Protein AF-0000000079467680 (afdb_homodimer)

Solvent-accessible surface area (backbone atoms only — not comparable to full-atom values): 13324 Å² total; per-residue (Å²): 125,76,70,73,66,87,74,35,68,49,35,36,74,90,25,41,67,60,38,50,66,55,46,49,18,54,59,61,59,68,56,50,66,39,75,76,43,52,44,79,28,25,17,33,34,28,42,58,72,48,76,47,45,17,25,62,82,50,28,50,35,64,47,57,51,52,31,50,43,50,49,26,31,52,51,6,37,33,22,32,91,54,76,63,89,62,77,52,59,50,78,45,73,54,87,68,86,53,62,84,60,65,40,66,37,35,13,36,53,40,72,54,77,98,46,75,74,44,61,54,62,93,124,76,72,73,68,85,75,35,69,48,36,36,74,89,25,40,67,62,39,49,66,54,48,50,17,56,58,61,59,68,58,50,70,41,76,76,43,53,45,78,30,26,17,31,34,28,43,58,73,49,76,45,45,16,26,63,83,51,28,48,35,64,46,55,51,51,30,50,41,50,49,26,30,52,50,4,37,33,22,30,91,57,75,63,90,62,76,54,58,51,78,46,73,53,88,65,87,52,63,84,60,65,40,67,37,35,13,36,53,40,71,56,77,99,47,74,73,43,61,55,62,93

pLDDT: mean 82.41, std 13.03, range [46.25, 96.44]

Structure (mmCIF, N/CA/C/O backbone):
data_AF-0000000079467680-model_v1
#
loop_
_entity.id
_entity.type
_entity.pdbx_description
1 polymer 'PaaI family thioesterase'
#
loop_
_atom_site.group_PDB
_atom_site.id
_atom_site.type_symbol
_atom_site.label_atom_id
_atom_site.label_alt_id
_atom_site.label_comp_id
_atom_site.label_asym_id
_atom_site.label_entity_id
_atom_site.label_seq_id
_atom_site.pdbx_PDB_ins_code
_atom_site.Cartn_x
_atom_site.Cartn_y
_atom_site.Cartn_z
_atom_site.occupancy
_atom_site.B_iso_or_equiv
_atom_site.auth_seq_id
_atom_site.auth_comp_id
_atom_site.auth_asym_id
_atom_site.auth_atom_id
_atom_site.pdbx_PDB_model_num
ATOM 1 N N . MET A 1 1 ? -17.734 -13.664 -11.898 1 46.91 1 MET A N 1
ATOM 2 C CA . MET A 1 1 ? -16.547 -14.328 -11.352 1 46.91 1 MET A CA 1
ATOM 3 C C . MET A 1 1 ? -15.617 -14.781 -12.469 1 46.91 1 MET A C 1
ATOM 5 O O . MET A 1 1 ? -15.969 -15.664 -13.258 1 46.91 1 MET A O 1
ATOM 9 N N . THR A 1 2 ? -14.891 -13.781 -13.016 1 60.78 2 THR A N 1
ATOM 10 C CA . THR A 1 2 ? -14.172 -14.148 -14.234 1 60.78 2 THR A CA 1
ATOM 11 C C . THR A 1 2 ? -13.227 -15.32 -13.977 1 60.78 2 THR A C 1
ATOM 13 O O . THR A 1 2 ? -12.523 -15.344 -12.961 1 60.78 2 THR A O 1
ATOM 16 N N . THR A 1 3 ? -13.609 -16.453 -14.383 1 71.19 3 THR A N 1
ATOM 17 C CA . THR A 1 3 ? -12.789 -17.656 -14.336 1 71.19 3 THR A CA 1
ATOM 18 C C . THR A 1 3 ? -11.383 -17.375 -14.875 1 71.19 3 THR A C 1
ATOM 20 O O . THR A 1 3 ? -11.234 -16.766 -15.938 1 71.19 3 THR A O 1
ATOM 23 N N . PRO A 1 4 ? -10.43 -17.703 -14.031 1 75.31 4 PRO A N 1
ATOM 24 C CA . PRO A 1 4 ? -9.07 -17.484 -14.539 1 75.31 4 PRO A CA 1
ATOM 25 C C . PRO A 1 4 ? -8.789 -18.266 -15.82 1 75.31 4 PRO A C 1
ATOM 27 O O . PRO A 1 4 ? -9.344 -19.359 -16.016 1 75.31 4 PRO A O 1
ATOM 30 N N . PRO A 1 5 ? -8.039 -17.688 -16.719 1 79.62 5 PRO A N 1
ATOM 31 C CA . PRO A 1 5 ? -7.59 -18.453 -17.875 1 79.62 5 PRO A CA 1
ATOM 32 C C . PRO A 1 5 ? -6.957 -19.797 -17.484 1 79.62 5 PRO A C 1
ATOM 34 O O . PRO A 1 5 ? -6.328 -19.891 -16.422 1 79.62 5 PRO A O 1
ATOM 37 N N . GLU A 1 6 ? -7.191 -20.797 -18.156 1 81.44 6 GLU A N 1
ATOM 38 C CA . GLU A 1 6 ? -6.684 -22.125 -17.859 1 81.44 6 GLU A CA 1
ATOM 39 C C . GLU A 1 6 ? -5.16 -22.125 -17.75 1 81.44 6 GLU A C 1
ATOM 41 O O . GLU A 1 6 ? -4.48 -21.5 -18.562 1 81.44 6 GLU A O 1
ATOM 46 N N . GLY A 1 7 ? -4.656 -22.766 -16.688 1 84.75 7 GLY A N 1
ATOM 47 C CA . GLY A 1 7 ? -3.229 -23.016 -16.562 1 84.75 7 GLY A CA 1
ATOM 48 C C . GLY A 1 7 ? -2.477 -21.906 -15.867 1 84.75 7 GLY A C 1
ATOM 49 O O . GLY A 1 7 ? -1.251 -21.953 -15.75 1 84.75 7 GLY A O 1
ATOM 50 N N . LEU A 1 8 ? -3.18 -20.953 -15.43 1 86.94 8 LEU A N 1
ATOM 51 C CA . LEU A 1 8 ? -2.492 -19.828 -14.82 1 86.94 8 LEU A CA 1
ATOM 52 C C . LEU A 1 8 ? -2.01 -20.172 -13.414 1 86.94 8 LEU A C 1
ATOM 54 O O . LEU A 1 8 ? -1.011 -19.625 -12.938 1 86.94 8 LEU A O 1
ATOM 58 N N . PHE A 1 9 ? -2.75 -21.281 -12.852 1 85.88 9 PHE A N 1
ATOM 59 C CA . PHE A 1 9 ? -2.426 -21.625 -11.469 1 85.88 9 PHE A CA 1
ATOM 60 C C . PHE A 1 9 ? -2.115 -23.109 -11.328 1 85.88 9 PHE A C 1
ATOM 62 O O . PHE A 1 9 ? -2.715 -23.938 -12.016 1 85.88 9 PHE A O 1
ATOM 69 N N . PRO A 1 10 ? -1.172 -23.484 -10.422 1 91 10 PRO A N 1
ATOM 70 C CA . PRO A 1 10 ? -0.335 -22.594 -9.625 1 91 10 PRO A CA 1
ATOM 71 C C . PRO A 1 10 ? 0.612 -21.75 -10.484 1 91 10 PRO A C 1
ATOM 73 O O . PRO A 1 10 ? 1.02 -22.188 -11.562 1 91 10 PRO A O 1
ATOM 76 N N . ILE A 1 11 ? 0.945 -20.594 -10.039 1 93.25 11 ILE A N 1
ATOM 77 C CA . ILE A 1 11 ? 1.806 -19.672 -10.781 1 93.25 11 ILE A CA 1
ATOM 78 C C . ILE A 1 11 ? 3.207 -20.266 -10.898 1 93.25 11 ILE A C 1
ATOM 80 O O . ILE A 1 11 ? 3.74 -20.812 -9.938 1 93.25 11 ILE A O 1
ATOM 84 N N . THR A 1 12 ? 3.707 -20.219 -12.07 1 93.88 12 THR A N 1
ATOM 85 C CA . THR A 1 12 ? 5.07 -20.656 -12.367 1 93.88 12 THR A CA 1
ATOM 86 C C . THR A 1 12 ? 5.852 -19.547 -13.055 1 93.88 12 THR A C 1
ATOM 88 O O . THR A 1 12 ? 5.305 -18.469 -13.328 1 93.88 12 THR A O 1
ATOM 91 N N . HIS A 1 13 ? 7.129 -19.875 -13.289 1 93.44 13 HIS A N 1
ATOM 92 C CA . HIS A 1 13 ? 7.965 -18.938 -14.008 1 93.44 13 HIS A CA 1
ATOM 93 C C . HIS A 1 13 ? 7.402 -18.656 -15.398 1 93.44 13 HIS A C 1
ATOM 95 O O . HIS A 1 13 ? 7.559 -17.547 -15.93 1 93.44 13 HIS A O 1
ATOM 101 N N . TYR A 1 14 ? 6.613 -19.578 -15.992 1 93.44 14 TYR A N 1
ATOM 102 C CA . TYR A 1 14 ? 6.094 -19.453 -17.344 1 93.44 14 TYR A CA 1
ATOM 103 C C . TYR A 1 14 ? 4.793 -18.656 -17.359 1 93.44 14 TYR A C 1
ATOM 105 O O . TYR A 1 14 ? 4.449 -18.031 -18.375 1 93.44 14 TYR A O 1
ATOM 113 N N . THR A 1 15 ? 4.121 -18.547 -16.172 1 94.94 15 THR A N 1
ATOM 114 C CA . THR A 1 15 ? 2.768 -18 -16.203 1 94.94 15 THR A CA 1
ATOM 115 C C . THR A 1 15 ? 2.672 -16.734 -15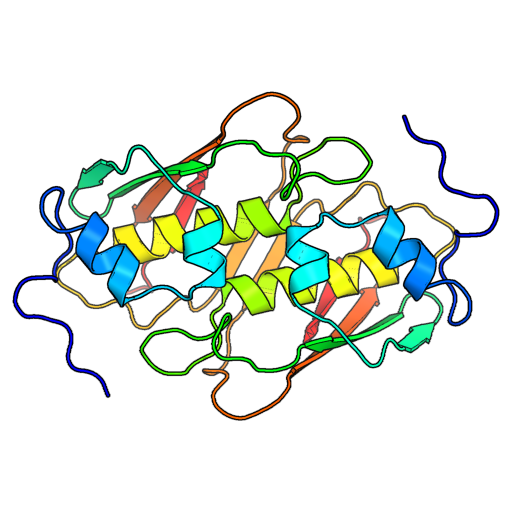.367 1 94.94 15 THR A C 1
ATOM 117 O O . THR A 1 15 ? 1.637 -16.062 -15.359 1 94.94 15 THR A O 1
ATOM 120 N N . VAL A 1 16 ? 3.748 -16.375 -14.688 1 95.75 16 VAL A N 1
ATOM 121 C CA . VAL A 1 16 ? 3.691 -15.32 -13.664 1 95.75 16 VAL A CA 1
ATOM 122 C C . VAL A 1 16 ? 3.254 -14.008 -14.305 1 95.75 16 VAL A C 1
ATOM 124 O O . VAL A 1 16 ? 2.443 -13.273 -13.734 1 95.75 16 VAL A O 1
ATOM 127 N N . HIS A 1 17 ? 3.656 -13.664 -15.492 1 95.25 17 HIS A N 1
ATOM 128 C CA . HIS A 1 17 ? 3.297 -12.391 -16.125 1 95.25 17 HIS A CA 1
ATOM 129 C C . HIS A 1 17 ? 1.817 -12.359 -16.484 1 95.25 17 HIS A C 1
ATOM 131 O O . HIS A 1 17 ? 1.135 -11.367 -16.234 1 95.25 17 HIS A O 1
ATOM 137 N N . ALA A 1 18 ? 1.356 -13.438 -17.062 1 94.12 18 ALA A N 1
ATOM 138 C CA . ALA A 1 18 ? -0.054 -13.523 -17.422 1 94.12 18 ALA A CA 1
ATOM 139 C C . ALA A 1 18 ? -0.945 -13.5 -16.188 1 94.12 18 ALA A C 1
ATOM 141 O O . ALA A 1 18 ? -1.995 -12.852 -16.188 1 94.12 18 ALA A O 1
ATOM 142 N N . ALA A 1 19 ? -0.502 -14.219 -15.172 1 92.88 19 ALA A N 1
ATOM 143 C CA . ALA A 1 19 ? -1.255 -14.242 -13.922 1 92.88 19 ALA A CA 1
ATOM 144 C C . ALA A 1 19 ? -1.301 -12.859 -13.273 1 92.88 19 ALA A C 1
ATOM 146 O O . ALA A 1 19 ? -2.357 -12.414 -12.82 1 92.88 19 ALA A O 1
ATOM 147 N N . PHE A 1 20 ? -0.123 -12.258 -13.234 1 94.19 20 PHE A N 1
ATOM 148 C CA . PHE A 1 20 ? -0.036 -10.906 -12.695 1 94.19 20 PHE A CA 1
ATOM 149 C C . PHE A 1 20 ? -0.988 -9.969 -13.43 1 94.19 20 PHE A C 1
ATOM 151 O O . PHE A 1 20 ? -1.734 -9.211 -12.797 1 94.19 20 PHE A O 1
ATOM 158 N N . ASP A 1 21 ? -1.05 -9.992 -14.734 1 92.44 21 ASP A N 1
ATOM 159 C CA . ASP A 1 21 ? -1.883 -9.125 -15.562 1 92.44 21 ASP A CA 1
ATOM 160 C C . ASP A 1 21 ? -3.365 -9.406 -15.328 1 92.44 21 ASP A C 1
ATOM 162 O O . ASP A 1 21 ? -4.191 -8.492 -15.398 1 92.44 21 ASP A O 1
ATOM 166 N N . TRP A 1 22 ? -3.633 -10.57 -15.047 1 90.38 22 TRP A N 1
ATOM 167 C CA . TRP A 1 22 ? -5.031 -10.961 -14.883 1 90.38 22 TRP A CA 1
ATOM 168 C C . TRP A 1 22 ? -5.523 -10.641 -13.477 1 90.38 22 TRP A C 1
ATOM 170 O O . TRP A 1 22 ? -6.637 -10.141 -13.297 1 90.38 22 TRP A O 1
ATOM 180 N N . VAL A 1 23 ? -4.766 -10.867 -12.469 1 88.56 23 VAL A N 1
ATOM 181 C CA . VAL A 1 23 ? -5.191 -10.875 -11.078 1 88.56 23 VAL A CA 1
ATOM 182 C C . VAL A 1 23 ? -5.207 -9.445 -10.531 1 88.56 23 VAL A C 1
ATOM 184 O O . VAL A 1 23 ? -6.156 -9.047 -9.859 1 88.56 23 VAL A O 1
ATOM 187 N N . PHE A 1 24 ? -4.211 -8.688 -10.805 1 92.5 24 PHE A N 1
ATOM 188 C CA . PHE A 1 24 ? -3.971 -7.477 -10.031 1 92.5 24 PHE A CA 1
ATOM 189 C C . PHE A 1 24 ? -4.645 -6.277 -10.688 1 92.5 24 PHE A C 1
ATOM 191 O O .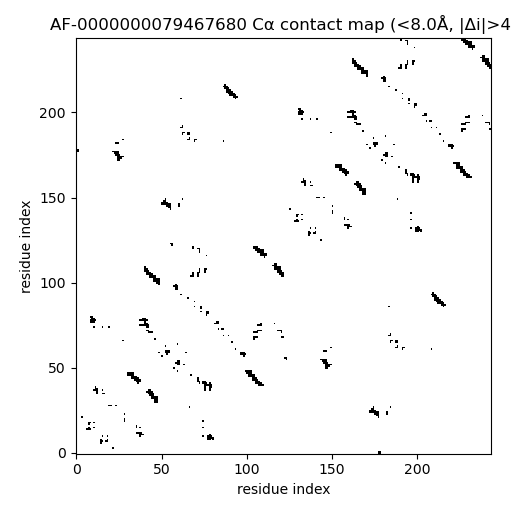 PHE A 1 24 ? -4.887 -6.281 -11.898 1 92.5 24 PHE A O 1
ATOM 198 N N . ALA A 1 25 ? -4.941 -5.344 -9.945 1 91.88 25 ALA A N 1
ATOM 199 C CA . ALA A 1 25 ? -5.59 -4.105 -10.367 1 91.88 25 ALA A CA 1
ATOM 200 C C . ALA A 1 25 ? -4.676 -3.291 -11.281 1 91.88 25 ALA A C 1
ATOM 202 O O . ALA A 1 25 ? -3.451 -3.352 -11.156 1 91.88 25 ALA A O 1
ATOM 203 N N . PRO A 1 26 ? -5.246 -2.459 -12.109 1 92.25 26 PRO A N 1
ATOM 204 C CA . PRO A 1 26 ? -4.461 -1.609 -13.008 1 92.25 26 PRO A CA 1
ATOM 205 C C . PRO A 1 26 ? -3.479 -0.712 -12.258 1 92.25 26 PRO A C 1
ATOM 207 O O . PRO A 1 26 ? -2.348 -0.513 -12.711 1 92.25 26 PRO A O 1
ATOM 210 N N . SER A 1 27 ? -3.83 -0.207 -11.125 1 89.75 27 SER A N 1
ATOM 211 C CA . SER A 1 27 ? -2.955 0.671 -10.359 1 89.75 27 SER A CA 1
ATOM 212 C C . SER A 1 27 ? -1.705 -0.067 -9.891 1 89.75 27 SER A C 1
ATOM 214 O O . SER A 1 27 ? -0.631 0.527 -9.781 1 89.75 27 SER A O 1
ATOM 216 N N . ILE A 1 28 ? -1.853 -1.321 -9.641 1 92.62 28 ILE A N 1
ATOM 217 C CA . ILE A 1 28 ? -0.72 -2.129 -9.211 1 92.62 28 ILE A CA 1
ATOM 218 C C . ILE A 1 28 ? 0.157 -2.48 -10.406 1 92.62 28 ILE A C 1
ATOM 220 O O . ILE A 1 28 ? 1.386 -2.42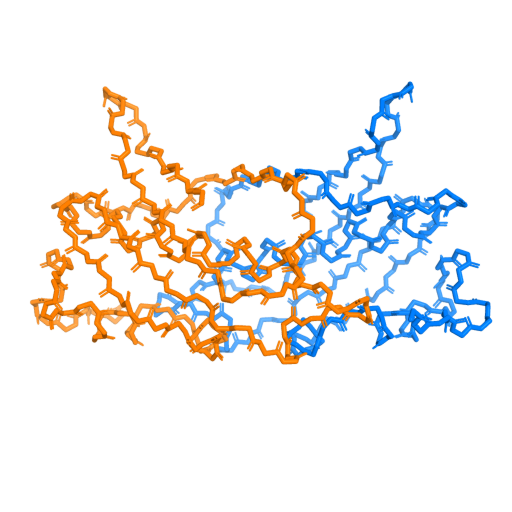8 -10.32 1 92.62 28 ILE A O 1
ATOM 224 N N . LYS A 1 29 ? -0.493 -2.766 -11.492 1 92.31 29 LYS A N 1
ATOM 225 C CA . LYS A 1 29 ? 0.242 -3.064 -12.719 1 92.31 29 LYS A CA 1
ATOM 226 C C . LYS A 1 29 ? 1.086 -1.871 -13.156 1 92.31 29 LYS A C 1
ATOM 228 O O . LYS A 1 29 ? 2.199 -2.041 -13.656 1 92.31 29 LYS A O 1
ATOM 233 N N . GLU A 1 30 ? 0.628 -0.734 -12.883 1 89.81 30 GLU A N 1
ATOM 234 C CA . GLU A 1 30 ? 1.274 0.503 -13.312 1 89.81 30 GLU A CA 1
ATOM 235 C C . GLU A 1 30 ? 2.516 0.796 -12.469 1 89.81 30 GLU A C 1
ATOM 237 O O . GLU A 1 30 ? 3.324 1.654 -12.828 1 89.81 30 GLU A O 1
ATOM 242 N N . MET A 1 31 ? 2.668 0.081 -11.383 1 90.31 31 MET A N 1
ATOM 243 C CA . MET A 1 31 ? 3.885 0.257 -10.594 1 90.31 31 MET A CA 1
ATOM 244 C C . MET A 1 31 ? 5.109 -0.218 -11.367 1 90.31 31 MET A C 1
ATOM 246 O O . MET A 1 31 ? 6.238 0.153 -11.047 1 90.31 31 MET A O 1
ATOM 250 N N . GLY A 1 32 ? 4.863 -1.108 -12.352 1 90.25 32 GLY A N 1
ATOM 251 C CA . GLY A 1 32 ? 5.918 -1.467 -13.289 1 90.25 32 GLY A CA 1
ATOM 252 C C . GLY A 1 32 ? 6.891 -2.488 -12.727 1 90.25 32 GLY A C 1
ATOM 253 O O . GLY A 1 32 ? 8.094 -2.412 -12.984 1 90.25 32 GLY A O 1
ATOM 254 N N . PHE A 1 33 ? 6.426 -3.41 -11.945 1 93.44 33 PHE A N 1
ATOM 255 C CA . PHE A 1 33 ? 7.285 -4.461 -11.406 1 93.44 33 PHE A CA 1
ATOM 256 C C . PHE A 1 33 ? 7.996 -5.207 -12.523 1 93.44 33 PHE A C 1
ATOM 258 O O . PHE A 1 33 ? 7.418 -5.445 -13.586 1 93.44 33 PHE A O 1
ATOM 265 N N . THR A 1 34 ? 9.227 -5.535 -12.281 1 93 34 THR A N 1
ATOM 266 C CA . THR A 1 34 ? 10.023 -6.293 -13.242 1 93 34 THR A CA 1
ATOM 267 C C . THR A 1 34 ? 10.781 -7.418 -12.547 1 93 34 THR A C 1
ATOM 269 O O . THR A 1 34 ? 10.695 -7.57 -11.328 1 93 34 THR A O 1
ATOM 272 N N . ASP A 1 35 ? 11.461 -8.344 -13.328 1 94.94 35 ASP A N 1
ATOM 273 C CA . ASP A 1 35 ? 12.375 -9.383 -12.859 1 94.94 35 ASP A CA 1
ATOM 274 C C . ASP A 1 35 ? 11.672 -10.352 -11.922 1 94.94 35 ASP A C 1
ATOM 276 O O . ASP A 1 35 ? 12.164 -10.641 -10.828 1 94.94 35 ASP A O 1
ATOM 280 N N . PHE A 1 36 ? 10.547 -10.766 -12.344 1 96.44 36 PHE A N 1
ATOM 281 C CA . PHE A 1 36 ? 9.812 -11.766 -11.578 1 96.44 36 PHE A CA 1
ATOM 282 C C . PHE A 1 36 ? 10.602 -13.062 -11.469 1 96.44 36 PHE A C 1
ATOM 284 O O . PHE A 1 36 ? 11.055 -13.602 -12.484 1 96.44 36 PHE A O 1
ATOM 291 N N . VAL A 1 37 ? 10.789 -13.547 -10.297 1 96.12 37 VAL A N 1
ATOM 292 C CA . VAL A 1 37 ? 11.312 -14.875 -10 1 96.12 37 VAL A CA 1
ATOM 293 C C . VAL A 1 37 ? 10.336 -15.625 -9.102 1 96.12 37 VAL A C 1
ATOM 295 O O . VAL A 1 37 ? 10.023 -15.164 -8 1 96.12 37 VAL A O 1
ATOM 298 N N . VAL A 1 38 ? 9.898 -16.781 -9.57 1 95.25 38 VAL A N 1
ATOM 299 C CA . VAL A 1 38 ? 8.898 -17.5 -8.781 1 95.25 38 VAL A CA 1
ATOM 300 C C . VAL A 1 38 ? 9.289 -18.969 -8.664 1 95.25 38 VAL A C 1
ATOM 302 O O . VAL A 1 38 ? 9.805 -19.562 -9.609 1 95.25 38 VAL A O 1
ATOM 305 N N . ARG A 1 39 ? 9.141 -19.5 -7.613 1 93.19 39 ARG A N 1
ATOM 306 C CA . ARG A 1 39 ? 9.195 -20.922 -7.266 1 93.19 39 ARG A CA 1
ATOM 307 C C . ARG A 1 39 ? 8.109 -21.281 -6.258 1 93.19 39 ARG A C 1
ATOM 309 O O . ARG A 1 39 ? 7.402 -20.391 -5.762 1 93.19 39 ARG A O 1
ATOM 316 N N . GLU A 1 40 ? 7.961 -22.5 -6.047 1 90 40 GLU A N 1
ATOM 317 C CA . GLU A 1 40 ? 6.93 -22.891 -5.09 1 90 40 GLU A CA 1
ATOM 318 C C . GLU A 1 40 ? 7.117 -22.188 -3.752 1 90 40 GLU A C 1
ATOM 320 O O . GLU A 1 40 ? 8.164 -22.328 -3.111 1 90 40 GLU A O 1
ATOM 325 N N . GLY A 1 41 ? 6.207 -21.375 -3.334 1 87.5 41 GLY A N 1
ATOM 326 C CA . GLY A 1 41 ? 6.211 -20.688 -2.057 1 87.5 41 GLY A CA 1
ATOM 327 C C . GLY A 1 41 ? 7.109 -19.469 -2.043 1 87.5 41 GLY A C 1
ATOM 328 O O . GLY A 1 41 ? 7.441 -18.938 -0.976 1 87.5 41 GLY A O 1
ATOM 329 N N . PHE A 1 42 ? 7.566 -19.078 -3.201 1 90.62 42 PHE A N 1
ATOM 330 C CA . PHE A 1 42 ? 8.531 -17.984 -3.248 1 90.62 42 PHE A CA 1
ATOM 331 C C . PHE A 1 42 ? 8.266 -17.078 -4.441 1 90.62 42 PHE A C 1
ATOM 333 O O . PHE A 1 42 ? 7.949 -17.547 -5.531 1 90.62 42 PHE A O 1
ATOM 340 N N . CYS A 1 43 ? 8.461 -15.742 -4.211 1 94.56 43 CYS A N 1
ATOM 341 C CA . CYS A 1 43 ? 8.398 -14.742 -5.277 1 94.56 43 CYS A CA 1
ATOM 342 C C . CYS A 1 43 ? 9.359 -13.594 -5.008 1 94.56 43 CYS A C 1
ATOM 344 O O . CYS A 1 43 ? 9.461 -13.109 -3.881 1 94.56 43 CYS A O 1
ATOM 346 N N . SER A 1 44 ? 10.156 -13.242 -6.02 1 94.75 44 SER A N 1
ATOM 347 C CA . SER A 1 44 ? 10.961 -12.023 -6.004 1 94.75 44 SER A CA 1
ATOM 348 C C . SER A 1 44 ? 10.602 -11.109 -7.168 1 94.75 44 SER A C 1
ATOM 350 O O . SER A 1 44 ? 10.469 -11.562 -8.305 1 94.75 44 SER A O 1
ATOM 352 N N . ILE A 1 45 ? 10.375 -9.852 -6.844 1 94.38 45 ILE A N 1
ATOM 353 C CA . ILE A 1 45 ? 10.078 -8.859 -7.871 1 94.38 45 ILE A CA 1
ATOM 354 C C . ILE A 1 45 ? 10.938 -7.617 -7.652 1 94.38 45 ILE A C 1
ATOM 356 O O . ILE A 1 45 ? 11.422 -7.371 -6.547 1 94.38 45 ILE A O 1
ATOM 360 N N . ARG A 1 46 ? 11.164 -6.957 -8.711 1 93.44 46 ARG A N 1
ATOM 361 C CA . ARG A 1 46 ? 11.852 -5.668 -8.648 1 93.44 46 ARG A CA 1
ATOM 362 C C . ARG A 1 46 ? 10.859 -4.516 -8.781 1 93.44 46 ARG A C 1
ATOM 364 O O . ARG A 1 46 ? 10.023 -4.504 -9.688 1 93.44 46 ARG A O 1
ATOM 371 N N . LEU A 1 47 ? 10.859 -3.646 -7.785 1 91.12 47 LEU A N 1
ATOM 372 C CA . LEU A 1 47 ? 10.164 -2.369 -7.879 1 91.12 47 LEU A CA 1
ATOM 373 C C . LEU A 1 47 ? 11.086 -1.285 -8.43 1 91.12 47 LEU A C 1
ATOM 375 O O . LEU A 1 47 ? 12.016 -0.85 -7.746 1 91.12 47 LEU A O 1
ATOM 379 N N . PRO A 1 48 ? 10.812 -0.894 -9.664 1 87.44 48 PRO A N 1
ATOM 380 C CA . PRO A 1 48 ? 11.672 0.155 -10.211 1 87.44 48 PRO A CA 1
ATOM 381 C C . PRO A 1 48 ? 11.438 1.517 -9.562 1 87.44 48 PRO A C 1
ATOM 383 O O . PRO A 1 48 ? 10.289 1.897 -9.32 1 87.44 48 PRO A O 1
ATOM 386 N N . MET A 1 49 ? 12.531 2.135 -9.234 1 82.31 49 MET A N 1
ATOM 387 C CA . MET A 1 49 ? 12.391 3.477 -8.672 1 82.31 49 MET A CA 1
ATOM 388 C C . MET A 1 49 ? 12.055 4.488 -9.766 1 82.31 49 MET A C 1
ATOM 390 O O . MET A 1 49 ? 12.648 4.477 -10.836 1 82.31 49 MET A O 1
ATOM 394 N N . ASN A 1 50 ? 10.945 5.125 -9.508 1 82.25 50 ASN A N 1
ATOM 395 C CA . ASN A 1 50 ? 10.594 6.242 -10.383 1 82.25 50 ASN A CA 1
ATOM 396 C C . ASN A 1 50 ? 9.984 7.398 -9.586 1 82.25 50 ASN A C 1
ATOM 398 O O . ASN A 1 50 ? 9.664 7.246 -8.406 1 82.25 50 ASN A O 1
ATOM 402 N N . ASP A 1 51 ? 9.883 8.516 -10.289 1 84.56 51 ASP A N 1
ATOM 403 C CA . ASP A 1 51 ? 9.469 9.75 -9.617 1 84.56 51 ASP A CA 1
ATOM 404 C C . ASP A 1 51 ? 8.023 9.664 -9.148 1 84.56 51 ASP A C 1
ATOM 406 O O . ASP A 1 51 ? 7.621 10.375 -8.227 1 84.56 51 ASP A O 1
ATOM 410 N N . ARG A 1 52 ? 7.27 8.719 -9.703 1 87.56 52 ARG A N 1
ATOM 411 C CA . ARG A 1 52 ? 5.859 8.602 -9.352 1 87.56 52 ARG A CA 1
ATOM 412 C C . ARG A 1 52 ? 5.691 7.988 -7.965 1 87.56 52 ARG A C 1
ATOM 414 O O . ARG A 1 52 ? 4.617 8.078 -7.363 1 87.56 52 ARG A O 1
ATOM 421 N N . LEU A 1 53 ? 6.793 7.328 -7.492 1 86.88 53 LEU A N 1
ATOM 422 C CA . LEU A 1 53 ? 6.695 6.594 -6.234 1 86.88 53 LEU A CA 1
ATOM 423 C C . LEU A 1 53 ? 7.426 7.336 -5.117 1 86.88 53 LEU A C 1
ATOM 425 O O . LEU A 1 53 ? 7.562 6.816 -4.012 1 86.88 53 LEU A O 1
ATOM 429 N N . ARG A 1 54 ? 7.879 8.539 -5.375 1 83.19 54 ARG A N 1
ATOM 430 C CA . ARG A 1 54 ? 8.734 9.234 -4.414 1 83.19 54 ARG A CA 1
ATOM 431 C C . ARG A 1 54 ? 7.977 10.367 -3.732 1 83.19 54 ARG A C 1
ATOM 433 O O . ARG A 1 54 ? 7.203 11.086 -4.375 1 83.19 54 ARG A O 1
ATOM 440 N N . PHE A 1 55 ? 8.281 10.477 -2.447 1 78.81 55 PHE A N 1
ATOM 441 C CA . PHE A 1 55 ? 7.867 11.664 -1.718 1 78.81 55 PHE A CA 1
ATOM 442 C C . PHE A 1 55 ? 8.672 12.883 -2.158 1 78.81 55 PHE A C 1
ATOM 444 O O . PHE A 1 55 ? 9.633 12.75 -2.926 1 78.81 55 PHE A O 1
ATOM 451 N N . PHE A 1 56 ? 8.203 14.016 -1.617 1 74.06 56 PHE A N 1
ATOM 452 C CA . PHE A 1 56 ? 8.938 15.25 -1.872 1 74.06 56 PHE A CA 1
ATOM 453 C C . PHE A 1 56 ? 10.391 15.117 -1.419 1 74.06 56 PHE A C 1
ATOM 455 O O . PHE A 1 56 ? 11.281 15.727 -2.002 1 74.06 56 PHE A O 1
ATOM 462 N N . SER A 1 57 ? 10.578 14.234 -0.439 1 74.38 57 SER A N 1
ATOM 463 C CA . SER A 1 57 ? 11.914 14.031 0.12 1 74.38 57 SER A CA 1
ATOM 464 C C . SER A 1 57 ? 12.797 13.242 -0.837 1 74.38 57 SER A C 1
ATOM 466 O O . SER A 1 57 ? 14.023 13.211 -0.677 1 74.38 57 SER A O 1
ATOM 468 N N . GLY A 1 58 ? 12.18 12.57 -1.822 1 78.81 58 GLY A N 1
ATOM 469 C CA . GLY A 1 58 ? 12.914 11.703 -2.729 1 78.81 58 GLY A CA 1
ATOM 470 C C . GLY A 1 58 ? 12.844 10.234 -2.348 1 78.81 58 GLY A C 1
ATOM 471 O O . GLY A 1 58 ? 13.156 9.367 -3.156 1 78.81 58 GLY A O 1
ATOM 472 N N . ALA A 1 59 ? 12.438 10.016 -1.128 1 79.94 59 ALA A N 1
ATOM 473 C CA . ALA A 1 59 ? 12.312 8.633 -0.673 1 79.94 59 ALA A CA 1
ATOM 474 C C . ALA A 1 59 ? 11.102 7.957 -1.303 1 79.94 59 ALA A C 1
ATOM 476 O O . ALA A 1 59 ? 10.086 8.609 -1.569 1 79.94 59 ALA A O 1
ATOM 477 N N . VAL A 1 60 ? 11.281 6.684 -1.547 1 83.69 60 VAL A N 1
ATOM 478 C CA . VAL A 1 60 ? 10.125 5.918 -2.006 1 83.69 60 VAL A CA 1
ATOM 479 C C . VAL A 1 60 ? 9.047 5.902 -0.922 1 83.69 60 VAL A C 1
ATOM 481 O O . VAL A 1 60 ? 9.352 5.734 0.261 1 83.69 60 VAL A O 1
ATOM 484 N N . CYS A 1 61 ? 7.953 6.121 -1.375 1 87.94 61 CYS A N 1
ATOM 485 C CA . CYS A 1 61 ? 6.875 6.168 -0.392 1 87.94 61 CYS A CA 1
ATOM 486 C C . CYS A 1 61 ? 6.602 4.781 0.182 1 87.94 61 CYS A C 1
ATOM 488 O O . CYS A 1 61 ? 6.656 3.785 -0.54 1 87.94 61 CYS A O 1
ATOM 490 N N . GLY A 1 62 ? 6.297 4.695 1.467 1 89.06 62 GLY A N 1
ATOM 491 C CA . GLY A 1 62 ? 5.977 3.447 2.143 1 89.06 62 GLY A CA 1
ATOM 492 C C . GLY A 1 62 ? 4.777 2.736 1.544 1 89.06 62 GLY A C 1
ATOM 493 O O . GLY A 1 62 ? 4.703 1.506 1.573 1 89.06 62 GLY A O 1
ATOM 494 N N . GLN A 1 63 ? 3.883 3.518 1.031 1 91.75 63 GLN A N 1
ATOM 495 C CA . GLN A 1 63 ? 2.697 2.959 0.387 1 91.75 63 GLN A CA 1
ATOM 496 C C . GLN A 1 63 ? 3.082 2.049 -0.776 1 91.75 63 GLN A C 1
ATOM 498 O O . GLN A 1 63 ? 2.533 0.954 -0.923 1 91.75 63 GLN A O 1
ATOM 503 N N . ALA A 1 64 ? 4.055 2.498 -1.529 1 91.12 64 ALA A N 1
ATOM 504 C CA . ALA A 1 64 ? 4.527 1.705 -2.66 1 91.12 64 ALA A CA 1
ATOM 505 C C . ALA A 1 64 ? 5.223 0.433 -2.186 1 91.12 64 ALA A C 1
ATOM 507 O O . ALA A 1 64 ? 5.043 -0.637 -2.77 1 91.12 64 ALA A O 1
ATOM 508 N N . LEU A 1 65 ? 5.988 0.553 -1.181 1 90 65 LEU A N 1
ATOM 509 C CA . LEU A 1 65 ? 6.691 -0.602 -0.631 1 90 65 LEU A CA 1
ATOM 510 C C . LEU A 1 65 ? 5.707 -1.626 -0.079 1 90 65 LEU A C 1
ATOM 512 O O . LEU A 1 65 ? 5.852 -2.826 -0.32 1 90 65 LEU A O 1
ATOM 516 N N . MET A 1 66 ? 4.75 -1.173 0.631 1 92.56 66 MET A N 1
ATOM 517 C CA . MET A 1 66 ? 3.742 -2.084 1.163 1 92.56 66 MET A CA 1
ATOM 518 C C . MET A 1 66 ? 2.992 -2.785 0.035 1 92.56 66 MET A C 1
ATOM 520 O O . MET A 1 66 ? 2.701 -3.979 0.125 1 92.56 66 MET A O 1
ATOM 524 N N . ALA A 1 67 ? 2.656 -2.045 -0.98 1 93.56 67 ALA A N 1
ATOM 525 C CA . ALA A 1 67 ? 1.985 -2.635 -2.137 1 93.56 67 ALA A CA 1
ATOM 526 C C . ALA A 1 67 ? 2.857 -3.699 -2.795 1 93.56 67 ALA A C 1
ATOM 528 O O . ALA A 1 67 ? 2.365 -4.762 -3.18 1 93.56 67 ALA A O 1
ATOM 529 N N . ALA A 1 68 ? 4.145 -3.393 -2.949 1 92.75 68 ALA A N 1
ATOM 530 C CA . ALA A 1 68 ? 5.074 -4.348 -3.547 1 92.75 68 ALA A CA 1
ATOM 531 C C . ALA A 1 68 ? 5.176 -5.613 -2.705 1 92.75 68 ALA A C 1
ATOM 533 O O . ALA A 1 68 ? 5.168 -6.727 -3.242 1 92.75 68 ALA A O 1
ATOM 534 N N . ILE A 1 69 ? 5.277 -5.43 -1.427 1 92.25 69 ILE A N 1
ATOM 535 C CA . ILE A 1 69 ? 5.355 -6.551 -0.497 1 92.25 69 ILE A CA 1
ATOM 536 C C . ILE A 1 69 ? 4.109 -7.418 -0.627 1 92.25 69 ILE A C 1
ATOM 538 O O . ILE A 1 69 ? 4.207 -8.641 -0.75 1 92.25 69 ILE A O 1
ATOM 542 N N . ASP A 1 70 ? 2.98 -6.828 -0.602 1 91.94 70 ASP A N 1
ATOM 543 C CA . ASP A 1 70 ? 1.723 -7.555 -0.736 1 91.94 70 ASP A CA 1
ATOM 544 C C . ASP A 1 70 ? 1.658 -8.297 -2.068 1 91.94 70 ASP A C 1
ATOM 546 O O . ASP A 1 70 ? 1.152 -9.422 -2.137 1 91.94 70 ASP A O 1
ATOM 550 N N . THR A 1 71 ? 2.062 -7.633 -3.096 1 93.31 71 THR A N 1
ATOM 551 C CA . THR A 1 71 ? 2.059 -8.227 -4.426 1 93.31 71 THR A CA 1
ATOM 552 C C . THR A 1 71 ? 2.922 -9.484 -4.457 1 93.31 71 THR A C 1
ATOM 554 O O . THR A 1 71 ? 2.469 -10.547 -4.895 1 93.31 71 THR A O 1
ATOM 557 N N . ALA A 1 72 ? 4.164 -9.352 -3.986 1 93.12 72 ALA A N 1
ATOM 558 C CA . ALA A 1 72 ? 5.078 -10.492 -3.965 1 93.12 72 ALA A CA 1
ATOM 559 C C . ALA A 1 72 ? 4.516 -11.633 -3.113 1 93.12 72 ALA A C 1
ATOM 561 O O . ALA A 1 72 ? 4.582 -12.797 -3.504 1 93.12 72 ALA A O 1
ATOM 562 N N . ALA A 1 73 ? 3.969 -11.32 -1.963 1 90.25 73 ALA A N 1
ATOM 563 C CA . ALA A 1 73 ? 3.402 -12.32 -1.066 1 90.25 73 ALA A CA 1
ATOM 564 C C . ALA A 1 73 ? 2.219 -13.031 -1.717 1 90.25 73 ALA A C 1
ATOM 566 O O . ALA A 1 73 ? 2.068 -14.25 -1.582 1 90.25 73 ALA A O 1
ATOM 567 N N . SER A 1 74 ? 1.376 -12.25 -2.367 1 89.38 74 SER A N 1
ATOM 568 C CA . SER A 1 74 ? 0.218 -12.82 -3.053 1 89.38 74 SER A CA 1
ATOM 569 C C . SER A 1 74 ? 0.644 -13.797 -4.141 1 89.38 74 SER A C 1
ATOM 571 O O . SER A 1 74 ? 0.08 -14.891 -4.254 1 89.38 74 SER A O 1
ATOM 573 N N . ILE A 1 75 ? 1.592 -13.391 -4.918 1 91.12 75 ILE A N 1
ATOM 574 C CA . ILE A 1 75 ? 2.082 -14.266 -5.98 1 91.12 75 ILE A CA 1
ATOM 575 C C . ILE A 1 75 ? 2.699 -15.523 -5.371 1 91.12 75 ILE A C 1
ATOM 577 O O . ILE A 1 75 ? 2.406 -16.641 -5.805 1 91.12 75 ILE A O 1
ATOM 581 N N . ALA A 1 76 ? 3.553 -15.383 -4.344 1 89.75 76 ALA A N 1
ATOM 582 C CA . ALA A 1 76 ? 4.176 -16.531 -3.682 1 89.75 76 ALA A CA 1
ATOM 583 C C . ALA A 1 76 ? 3.129 -17.531 -3.215 1 89.75 76 ALA A C 1
ATOM 585 O O . ALA A 1 76 ? 3.305 -18.734 -3.371 1 89.75 76 ALA A O 1
ATOM 586 N N . THR A 1 77 ? 2.088 -17 -2.65 1 86.38 77 THR A N 1
ATOM 587 C CA . THR A 1 77 ? 1.012 -17.844 -2.146 1 86.38 77 THR A CA 1
ATOM 588 C C . THR A 1 77 ? 0.368 -18.641 -3.281 1 86.38 77 THR A C 1
ATOM 590 O O . THR A 1 77 ? 0.047 -19.812 -3.121 1 86.38 77 THR A O 1
ATOM 593 N N . GLU A 1 78 ? 0.268 -17.984 -4.461 1 87.94 78 GLU A N 1
ATOM 594 C CA . GLU A 1 78 ? -0.434 -18.594 -5.59 1 87.94 78 GLU A CA 1
ATOM 595 C C . GLU A 1 78 ? 0.483 -19.531 -6.367 1 87.94 78 GLU A C 1
ATOM 597 O O . GLU A 1 78 ? 0.07 -20.125 -7.371 1 87.94 78 GLU A O 1
ATOM 602 N N . THR A 1 79 ? 1.674 -19.609 -5.953 1 88.69 79 THR A N 1
ATOM 603 C CA . THR A 1 79 ? 2.566 -20.594 -6.539 1 88.69 79 THR A CA 1
ATOM 604 C C . THR A 1 79 ? 2.318 -21.984 -5.93 1 88.69 79 THR A C 1
ATOM 606 O O . THR A 1 79 ? 2.787 -22.984 -6.457 1 88.69 79 THR A O 1
ATOM 609 N N . THR A 1 80 ? 1.621 -21.922 -4.785 1 82.44 80 THR A N 1
ATOM 610 C CA . THR A 1 80 ? 1.335 -23.188 -4.102 1 82.44 80 THR A CA 1
ATOM 611 C C . THR A 1 80 ? -0.028 -23.734 -4.523 1 82.44 80 THR A C 1
ATOM 613 O O . THR A 1 80 ? -0.847 -23 -5.086 1 82.44 80 THR A O 1
ATOM 616 N N . ALA A 1 81 ? -0.302 -24.984 -4.379 1 71.25 81 ALA A N 1
ATOM 617 C CA . ALA A 1 81 ? -1.528 -25.641 -4.816 1 71.25 81 ALA A CA 1
ATOM 618 C C . ALA A 1 81 ? -2.711 -25.234 -3.941 1 71.25 81 ALA A C 1
ATOM 620 O O . ALA A 1 81 ? -3.863 -25.531 -4.266 1 71.25 81 ALA A O 1
ATOM 621 N N . ARG A 1 82 ? -2.465 -24.578 -2.924 1 64.62 82 ARG A N 1
ATOM 622 C CA . ARG A 1 82 ? -3.582 -24.141 -2.094 1 64.62 82 ARG A CA 1
ATOM 623 C C . ARG A 1 82 ? -3.902 -22.672 -2.338 1 64.62 82 ARG A C 1
ATOM 625 O O . ARG A 1 82 ? -3.066 -21.797 -2.092 1 64.62 82 ARG A O 1
ATOM 632 N N . PRO A 1 83 ? -5.023 -22.484 -3.006 1 57.94 83 PRO A N 1
ATOM 633 C CA . PRO A 1 83 ? -5.332 -21.078 -3.326 1 57.94 83 PRO A CA 1
ATOM 634 C C . PRO A 1 83 ? -5.414 -20.188 -2.086 1 57.94 83 PRO A C 1
ATOM 636 O O . PRO A 1 83 ? -5.867 -20.641 -1.029 1 57.94 83 PRO A O 1
ATOM 639 N N . GLY A 1 84 ? -4.656 -19.203 -2.09 1 58.31 84 GLY A N 1
ATOM 640 C CA . GLY A 1 84 ? -4.695 -18.266 -0.979 1 58.31 84 GLY A CA 1
ATOM 641 C C . GLY A 1 84 ? -6.004 -17.5 -0.889 1 58.31 84 GLY A C 1
ATOM 642 O O . GLY A 1 84 ? -6.715 -17.359 -1.885 1 58.31 84 GLY A O 1
ATOM 643 N N . LYS A 1 85 ? -6.711 -17.5 0.309 1 59.44 85 LYS A N 1
ATOM 644 C CA . LYS A 1 85 ? -7.949 -16.766 0.591 1 59.44 85 LYS A CA 1
ATOM 645 C C . LYS A 1 85 ? -7.695 -15.273 0.705 1 59.44 85 LYS A C 1
ATOM 647 O O . LYS A 1 85 ? -8.516 -14.539 1.251 1 59.44 85 LYS A O 1
ATOM 652 N N . GLY A 1 86 ? -6.621 -14.828 0.049 1 69.31 86 GLY A N 1
ATOM 653 C CA . GLY A 1 86 ? -6.328 -13.414 0.196 1 69.31 86 GLY A CA 1
ATOM 654 C C . GLY A 1 86 ? -5.609 -13.078 1.49 1 69.31 86 GLY A C 1
ATOM 655 O O . GLY A 1 86 ? -5.602 -13.883 2.426 1 69.31 86 GLY A O 1
ATOM 656 N N . ALA A 1 87 ? -4.973 -11.992 1.583 1 73.69 87 ALA A N 1
ATOM 657 C CA . ALA A 1 87 ? -4.242 -11.562 2.771 1 73.69 87 ALA A CA 1
ATOM 658 C C . ALA A 1 87 ? -5.195 -11.273 3.926 1 73.69 87 ALA A C 1
ATOM 660 O O . ALA A 1 87 ? -6.223 -10.617 3.74 1 73.69 87 ALA A O 1
ATOM 661 N N . VAL A 1 88 ? -4.953 -11.836 5.043 1 79.5 88 VAL A N 1
ATOM 662 C CA . VAL A 1 88 ? -5.727 -11.594 6.258 1 79.5 88 VAL A CA 1
ATOM 663 C C . VAL A 1 88 ? -5.109 -10.43 7.035 1 79.5 88 VAL A C 1
ATOM 665 O O . VAL A 1 88 ? -5.824 -9.664 7.688 1 79.5 88 VAL A O 1
ATOM 668 N N . TYR A 1 89 ? -3.777 -10.344 6.949 1 85.56 89 TYR A N 1
ATOM 669 C CA . TYR A 1 89 ? -3.088 -9.211 7.566 1 85.56 89 TYR A CA 1
ATOM 670 C C . TYR A 1 89 ? -1.731 -8.984 6.914 1 85.56 89 TYR A C 1
ATOM 672 O O . TYR A 1 89 ? -1.194 -9.875 6.25 1 85.56 89 TYR A O 1
ATOM 680 N N . GLN A 1 90 ? -1.242 -7.836 7.051 1 88.56 90 GLN A N 1
ATOM 681 C CA . GLN A 1 90 ? 0.125 -7.477 6.688 1 88.56 90 GLN A CA 1
ATOM 682 C C . GLN A 1 90 ? 0.755 -6.578 7.746 1 88.56 90 GLN A C 1
ATOM 684 O O . GLN A 1 90 ? 0.196 -5.535 8.094 1 88.56 90 GLN A O 1
ATOM 689 N N . HIS A 1 91 ? 1.859 -7.031 8.266 1 88.75 91 HIS A N 1
ATOM 690 C CA . HIS A 1 91 ? 2.68 -6.238 9.172 1 88.75 91 HIS A CA 1
ATOM 691 C C . HIS A 1 91 ? 3.98 -5.805 8.508 1 88.75 91 HIS A C 1
ATOM 693 O O . HIS A 1 91 ? 4.801 -6.648 8.133 1 88.75 91 HIS A O 1
ATOM 699 N N . THR A 1 92 ? 4.125 -4.578 8.359 1 89.12 92 THR A N 1
ATOM 700 C CA . THR A 1 92 ? 5.312 -4.043 7.699 1 89.12 92 THR A CA 1
ATOM 701 C C . THR A 1 92 ? 6.102 -3.143 8.641 1 89.12 92 THR A C 1
ATOM 703 O O . THR A 1 92 ? 5.531 -2.254 9.281 1 89.12 92 THR A O 1
ATOM 706 N N . HIS A 1 93 ? 7.352 -3.381 8.75 1 87.31 93 HIS A N 1
ATOM 707 C CA . HIS A 1 93 ? 8.289 -2.521 9.461 1 87.31 93 HIS A CA 1
ATOM 708 C C . HIS A 1 93 ? 9.234 -1.812 8.492 1 87.31 93 HIS A C 1
ATOM 710 O O . HIS A 1 93 ? 9.852 -2.455 7.641 1 87.31 93 HIS A O 1
ATOM 716 N N . PHE A 1 94 ? 9.195 -0.558 8.594 1 85.12 94 PHE A N 1
ATOM 717 C CA . PHE A 1 94 ? 10.102 0.248 7.773 1 85.12 94 PHE A CA 1
ATOM 718 C C . PHE A 1 94 ? 11.406 0.518 8.516 1 85.12 94 PHE A C 1
ATOM 720 O O . PHE A 1 94 ? 11.438 1.305 9.461 1 85.12 94 PHE A O 1
ATOM 727 N N . LEU A 1 95 ? 12.492 -0.054 8.055 1 80.88 95 LEU A N 1
ATOM 728 C CA . LEU A 1 95 ? 13.734 -0.036 8.812 1 80.88 95 LEU A CA 1
ATOM 729 C C . LEU A 1 95 ? 14.578 1.185 8.445 1 80.88 95 LEU A C 1
ATOM 731 O O . LEU A 1 95 ? 15.18 1.808 9.32 1 80.88 95 LEU A O 1
ATOM 735 N N . ARG A 1 96 ? 14.617 1.581 7.191 1 75.62 96 ARG A N 1
ATOM 736 C CA . ARG A 1 96 ? 15.359 2.736 6.695 1 75.62 96 ARG A CA 1
ATOM 737 C C . ARG A 1 96 ? 14.688 3.332 5.465 1 75.62 96 ARG A C 1
ATOM 739 O O . ARG A 1 96 ? 13.984 2.629 4.73 1 75.62 96 ARG A O 1
ATOM 746 N N . PRO A 1 97 ? 14.875 4.668 5.363 1 71.94 97 PRO A N 1
ATOM 747 C CA . PRO A 1 97 ? 14.344 5.273 4.141 1 71.94 97 PRO A CA 1
ATOM 748 C C . PRO A 1 97 ? 14.938 4.66 2.875 1 71.94 97 PRO A C 1
ATOM 750 O O . PRO A 1 97 ? 16.125 4.312 2.852 1 71.94 97 PRO A O 1
ATOM 753 N N . ALA A 1 98 ? 14.023 4.371 1.938 1 66.94 98 ALA A N 1
ATOM 754 C CA . ALA A 1 98 ? 14.453 3.791 0.668 1 66.94 98 ALA A CA 1
ATOM 755 C C . ALA A 1 98 ? 14.828 4.883 -0.334 1 66.94 98 ALA A C 1
ATOM 757 O O . ALA A 1 98 ? 13.945 5.555 -0.879 1 66.94 98 ALA A O 1
ATOM 758 N N . ALA A 1 99 ? 16 5.488 -0.578 1 67.12 99 ALA A N 1
ATOM 759 C CA . ALA A 1 99 ? 16.344 6.641 -1.41 1 67.12 99 ALA A CA 1
ATOM 760 C C . ALA A 1 99 ? 16.953 6.195 -2.738 1 67.12 99 ALA A C 1
ATOM 762 O O . ALA A 1 99 ? 16.812 6.883 -3.752 1 67.12 99 ALA A O 1
ATOM 763 N N . ASN A 1 100 ? 17.75 5.34 -2.863 1 62.97 100 ASN A N 1
ATOM 764 C CA . ASN A 1 100 ? 18.562 5.41 -4.074 1 62.97 100 ASN A CA 1
ATOM 765 C C . ASN A 1 100 ? 18.453 4.129 -4.898 1 62.97 100 ASN A C 1
ATOM 767 O O . ASN A 1 100 ? 19.109 3.998 -5.938 1 62.97 100 ASN A O 1
ATOM 771 N N . ASP A 1 101 ? 17.641 3.189 -4.668 1 65.88 101 ASP A N 1
ATOM 772 C CA . ASP A 1 101 ? 17.844 2.02 -5.52 1 65.88 101 ASP A CA 1
ATOM 773 C C . ASP A 1 101 ? 16.531 1.273 -5.734 1 65.88 101 ASP A C 1
ATOM 775 O O . ASP A 1 101 ? 15.523 1.563 -5.078 1 65.88 101 ASP A O 1
ATOM 779 N N . ASP A 1 102 ? 16.578 0.653 -6.918 1 75.5 102 ASP A N 1
ATOM 780 C CA . ASP A 1 102 ? 15.531 -0.357 -7.094 1 75.5 102 ASP A CA 1
ATOM 781 C C . ASP A 1 102 ? 15.43 -1.257 -5.863 1 75.5 102 ASP A C 1
ATOM 783 O O . ASP A 1 102 ? 16.438 -1.554 -5.219 1 75.5 102 ASP A O 1
ATOM 787 N N . PHE A 1 103 ? 14.211 -1.51 -5.641 1 82.75 103 PHE A N 1
ATOM 788 C CA . PHE A 1 103 ? 13.992 -2.387 -4.5 1 82.75 103 PHE A CA 1
ATOM 789 C C . PHE A 1 103 ? 13.625 -3.793 -4.957 1 82.75 103 PHE A C 1
ATOM 791 O O . PHE A 1 103 ? 12.789 -3.967 -5.84 1 82.75 103 PHE A O 1
ATOM 798 N N . ARG A 1 104 ? 14.461 -4.703 -4.496 1 90.12 104 ARG A N 1
ATOM 799 C CA . ARG A 1 104 ? 14.062 -6.098 -4.652 1 90.12 104 ARG A CA 1
ATOM 800 C C . ARG A 1 104 ? 13.211 -6.559 -3.473 1 90.12 104 ARG A C 1
ATOM 802 O O . ARG A 1 104 ? 13.617 -6.426 -2.316 1 90.12 104 ARG A O 1
ATOM 809 N N . ILE A 1 105 ? 12.07 -6.973 -3.812 1 90.94 105 ILE A N 1
ATOM 810 C CA . ILE A 1 105 ? 11.156 -7.484 -2.795 1 90.94 105 ILE A CA 1
ATOM 811 C C . ILE A 1 105 ? 11.094 -9.008 -2.883 1 90.94 105 ILE A C 1
ATOM 813 O O . ILE A 1 105 ? 10.789 -9.562 -3.943 1 90.94 105 ILE A O 1
ATOM 817 N N . LYS A 1 106 ? 11.352 -9.625 -1.815 1 92.19 106 LYS A N 1
ATOM 818 C CA . LYS A 1 106 ? 11.281 -11.086 -1.74 1 92.19 106 LYS A CA 1
ATOM 819 C C . LYS A 1 106 ? 10.266 -11.531 -0.7 1 92.19 106 LYS A C 1
ATOM 821 O O . LYS A 1 106 ? 10.234 -11.008 0.416 1 92.19 106 LYS A O 1
ATOM 826 N N . ALA A 1 107 ? 9.422 -12.422 -1.139 1 89.56 107 ALA A N 1
ATOM 827 C CA . ALA A 1 107 ? 8.414 -12.984 -0.242 1 89.56 107 ALA A CA 1
ATOM 828 C C . ALA A 1 107 ? 8.5 -14.508 -0.212 1 89.56 107 ALA A C 1
ATOM 830 O O . ALA A 1 107 ? 8.648 -15.148 -1.256 1 89.56 107 ALA A O 1
ATOM 831 N N . THR A 1 108 ? 8.492 -15.023 1.002 1 86.88 108 THR A N 1
ATOM 832 C CA . THR A 1 108 ? 8.492 -16.469 1.199 1 86.88 108 THR A CA 1
ATOM 833 C C . THR A 1 108 ? 7.305 -16.906 2.051 1 86.88 108 THR A C 1
ATOM 835 O O . THR A 1 108 ? 7.031 -16.312 3.094 1 86.88 108 THR A O 1
ATOM 838 N N . MET A 1 109 ? 6.68 -17.859 1.486 1 80.06 109 MET A N 1
ATOM 839 C CA . MET A 1 109 ? 5.582 -18.422 2.254 1 80.06 109 MET A CA 1
ATOM 840 C C . MET A 1 109 ? 6.102 -19.422 3.293 1 80.06 109 MET A C 1
ATOM 842 O O . MET A 1 109 ? 6.918 -20.281 2.977 1 80.06 109 MET A O 1
ATOM 846 N N . ARG A 1 110 ? 5.84 -19 4.477 1 70.62 110 ARG A N 1
ATOM 847 C CA . ARG A 1 110 ? 6.223 -19.906 5.555 1 70.62 110 ARG A CA 1
ATOM 848 C C . ARG A 1 110 ? 5 -20.578 6.164 1 70.62 110 ARG A C 1
ATOM 850 O O . ARG A 1 110 ? 3.955 -19.953 6.332 1 70.62 110 ARG A O 1
ATOM 857 N N . ARG A 1 111 ? 4.801 -21.812 5.922 1 60.59 111 ARG A N 1
ATOM 858 C CA . ARG A 1 111 ? 3.703 -22.578 6.5 1 60.59 111 ARG A CA 1
ATOM 859 C C . ARG A 1 111 ? 4.023 -23 7.93 1 60.59 111 ARG A C 1
ATOM 861 O O . ARG A 1 111 ? 5.121 -23.5 8.203 1 60.59 111 ARG A O 1
ATOM 868 N N . PHE A 1 112 ? 3.518 -22.141 8.719 1 47.94 112 PHE A N 1
ATOM 869 C CA . PHE A 1 112 ? 3.713 -22.641 10.078 1 47.94 112 PHE A CA 1
ATOM 870 C C . PHE A 1 112 ? 2.543 -23.516 10.5 1 47.94 112 PHE A C 1
ATOM 872 O O . PHE A 1 112 ? 1.486 -23 10.883 1 47.94 112 PHE A O 1
ATOM 879 N N . GLY A 1 113 ? 2.758 -24.734 10.43 1 51.16 113 GLY A N 1
ATOM 880 C CA . GLY A 1 113 ? 1.793 -25.734 10.867 1 51.16 113 GLY A CA 1
ATOM 881 C C . GLY A 1 113 ? 0.419 -25.547 10.25 1 51.16 113 GLY A C 1
ATOM 882 O O . GLY A 1 113 ? 0.301 -25.25 9.062 1 51.16 113 GLY A O 1
ATOM 883 N N . LYS A 1 114 ? -0.697 -25.844 11.094 1 49.12 114 LYS A N 1
ATOM 884 C CA . LYS A 1 114 ? -2.105 -25.703 10.727 1 49.12 114 LYS A CA 1
ATOM 885 C C . LYS A 1 114 ? -2.482 -24.25 10.508 1 49.12 114 LYS A C 1
ATOM 887 O O . LYS A 1 114 ? -3.621 -23.938 10.141 1 49.12 114 LYS A O 1
ATOM 892 N N . GLN A 1 115 ? -1.58 -23.359 10.734 1 47.72 115 GLN A N 1
ATOM 893 C CA . GLN A 1 115 ? -1.955 -21.953 10.812 1 47.72 115 GLN A CA 1
ATOM 894 C C . GLN A 1 115 ? -1.845 -21.281 9.453 1 47.72 115 GLN A C 1
ATOM 896 O O . GLN A 1 115 ? -1.264 -21.844 8.523 1 47.72 115 GLN A O 1
ATOM 901 N N . ALA A 1 116 ? -2.395 -20.188 9.312 1 52.62 116 ALA A N 1
ATOM 902 C CA . ALA A 1 116 ? -2.527 -19.344 8.117 1 52.62 116 ALA A CA 1
ATOM 903 C C . ALA A 1 116 ? -1.16 -19.016 7.531 1 52.62 116 ALA A C 1
ATOM 905 O O . ALA A 1 116 ? -0.204 -18.75 8.266 1 52.62 116 ALA A O 1
ATOM 906 N N . PRO A 1 117 ? -0.963 -19.406 6.324 1 51.84 117 PRO A N 1
ATOM 907 C CA . PRO A 1 117 ? 0.267 -19.031 5.617 1 51.84 117 PRO A CA 1
ATOM 908 C C . PRO A 1 117 ? 0.665 -17.578 5.84 1 51.84 117 PRO A C 1
ATOM 910 O O . PRO A 1 117 ? -0.202 -16.719 5.953 1 51.84 117 PRO A O 1
ATOM 913 N N . MET A 1 118 ? 1.985 -17.344 6.531 1 57.84 118 MET A N 1
ATOM 914 C CA . MET A 1 118 ? 2.539 -16 6.648 1 57.84 118 MET A CA 1
ATOM 915 C C . MET A 1 118 ? 3.676 -15.789 5.656 1 57.84 118 MET A C 1
ATOM 917 O O . MET A 1 118 ? 4.449 -16.703 5.387 1 57.84 118 MET A O 1
ATOM 921 N N . SER A 1 119 ? 3.504 -14.734 4.969 1 65.44 119 SER A N 1
ATOM 922 C CA . SER A 1 119 ? 4.613 -14.352 4.102 1 65.44 119 SER A CA 1
ATOM 923 C C . SER A 1 119 ? 5.523 -13.336 4.777 1 65.44 119 SER A C 1
ATOM 925 O O . SER A 1 119 ? 5.047 -12.43 5.469 1 65.44 119 SER A O 1
ATOM 927 N N . ILE A 1 120 ? 6.824 -13.688 4.805 1 65.19 120 ILE A N 1
ATOM 928 C CA . ILE A 1 120 ? 7.82 -12.703 5.223 1 65.19 120 ILE A CA 1
ATOM 929 C C . ILE A 1 120 ? 8.477 -12.078 3.994 1 65.19 120 ILE A C 1
ATOM 931 O O . ILE A 1 120 ? 8.836 -12.781 3.049 1 65.19 120 ILE A O 1
ATOM 935 N N . ALA A 1 121 ? 8.297 -10.773 3.963 1 67.19 121 ALA A N 1
ATOM 936 C CA . ALA A 1 121 ? 8.898 -10.047 2.846 1 67.19 121 ALA A CA 1
ATOM 937 C C . ALA A 1 121 ? 9.953 -9.062 3.334 1 67.19 121 ALA A C 1
ATOM 939 O O . ALA A 1 121 ? 9.812 -8.469 4.406 1 67.19 121 ALA A O 1
ATOM 940 N N . ALA A 1 122 ? 11.164 -9.031 2.834 1 67.19 122 ALA A N 1
ATOM 941 C CA . ALA A 1 122 ? 12.25 -8.102 3.113 1 67.19 122 ALA A CA 1
ATOM 942 C C . ALA A 1 122 ? 12.859 -7.559 1.82 1 67.19 122 ALA A C 1
ATOM 944 O O . ALA A 1 122 ? 12.82 -8.227 0.785 1 67.19 122 ALA A O 1
ATOM 945 N N . MET B 1 1 ? 16.406 19.312 -0.308 1 46.25 1 MET B N 1
ATOM 946 C CA . MET B 1 1 ? 15.414 19.188 0.748 1 46.25 1 MET B CA 1
ATOM 947 C C . MET B 1 1 ? 14.312 20.234 0.582 1 46.25 1 MET B C 1
ATOM 949 O O . MET B 1 1 ? 14.57 21.438 0.711 1 46.25 1 MET B O 1
ATOM 953 N N . THR B 1 2 ? 13.414 19.922 -0.375 1 60.88 2 THR B N 1
ATOM 954 C CA . THR B 1 2 ? 12.508 21.016 -0.711 1 60.88 2 THR B CA 1
ATOM 955 C C . THR B 1 2 ? 11.734 21.484 0.522 1 60.88 2 THR B C 1
ATOM 957 O O . THR B 1 2 ? 11.234 20.656 1.293 1 60.88 2 THR B O 1
ATOM 960 N N . THR B 1 3 ? 12.125 22.547 1.069 1 71 3 THR B N 1
ATOM 961 C CA . THR B 1 3 ? 11.438 23.203 2.174 1 71 3 THR B CA 1
ATOM 962 C C . THR B 1 3 ? 9.945 23.312 1.894 1 71 3 THR B C 1
ATOM 964 O O . THR B 1 3 ? 9.539 23.719 0.802 1 71 3 THR B O 1
ATOM 967 N N . PRO B 1 4 ? 9.188 22.797 2.832 1 75.38 4 PRO B N 1
ATOM 968 C CA . PRO B 1 4 ? 7.746 22.938 2.609 1 75.38 4 PRO B CA 1
ATOM 969 C C . PRO B 1 4 ? 7.309 24.391 2.48 1 75.38 4 PRO B C 1
ATOM 971 O O . PRO B 1 4 ? 7.918 25.281 3.082 1 75.38 4 PRO B O 1
ATOM 974 N N . PRO B 1 5 ? 6.34 24.641 1.638 1 79.5 5 PRO B N 1
ATOM 975 C CA . PRO B 1 5 ? 5.762 25.984 1.611 1 79.5 5 PRO B CA 1
ATOM 976 C C . PRO B 1 5 ? 5.344 26.469 2.996 1 79.5 5 PRO B C 1
ATOM 978 O O . PRO B 1 5 ? 4.934 25.672 3.84 1 79.5 5 PRO B O 1
ATOM 981 N N . GLU B 1 6 ? 5.543 27.641 3.312 1 81.12 6 GLU B N 1
ATOM 982 C CA . GLU B 1 6 ? 5.227 28.219 4.617 1 81.12 6 GLU B CA 1
ATOM 983 C C . GLU B 1 6 ? 3.758 28.016 4.973 1 81.12 6 GLU B C 1
ATOM 985 O O . GLU B 1 6 ? 2.879 28.156 4.121 1 81.12 6 GLU B O 1
ATOM 990 N N . GLY B 1 7 ? 3.527 27.547 6.207 1 84.62 7 GLY B N 1
ATOM 991 C CA . GLY B 1 7 ? 2.182 27.484 6.754 1 84.62 7 GLY B CA 1
ATOM 992 C C . GLY B 1 7 ? 1.472 26.172 6.461 1 84.62 7 GLY B C 1
ATOM 993 O O . GLY B 1 7 ? 0.299 26.016 6.805 1 84.62 7 GLY B O 1
ATOM 994 N N . LEU B 1 8 ? 2.15 25.297 5.875 1 86.94 8 LEU B N 1
ATOM 995 C CA . LEU B 1 8 ? 1.487 24.047 5.516 1 86.94 8 LEU B CA 1
ATOM 996 C C . LEU B 1 8 ? 1.314 23.156 6.734 1 86.94 8 LEU B C 1
ATOM 998 O O . LEU B 1 8 ? 0.378 22.359 6.797 1 86.94 8 LEU B O 1
ATOM 1002 N N . PHE B 1 9 ? 2.244 23.5 7.781 1 85.81 9 PHE B N 1
ATOM 1003 C CA . PHE B 1 9 ? 2.225 22.625 8.953 1 85.81 9 PHE B CA 1
ATOM 1004 C C . PHE B 1 9 ? 2.082 23.438 10.234 1 85.81 9 PHE B C 1
ATOM 1006 O O . PHE B 1 9 ? 2.611 24.547 10.328 1 85.81 9 PHE B O 1
ATOM 1013 N N . PRO B 1 10 ? 1.371 22.891 11.273 1 90.94 10 PRO B N 1
ATOM 1014 C CA . PRO B 1 10 ? 0.626 21.641 11.234 1 90.94 10 PRO B CA 1
ATOM 1015 C C . PRO B 1 10 ? -0.54 21.672 10.25 1 90.94 10 PRO B C 1
ATOM 1017 O O . PRO B 1 10 ? -1.109 22.734 10 1 90.94 10 PRO B O 1
ATOM 1020 N N . ILE B 1 11 ? -0.88 20.562 9.695 1 93.12 11 ILE B N 1
ATOM 1021 C CA . ILE B 1 11 ? -1.947 20.469 8.703 1 93.12 11 ILE B CA 1
ATOM 1022 C C . ILE B 1 11 ? -3.285 20.812 9.352 1 93.12 11 ILE B C 1
ATOM 1024 O O . ILE B 1 11 ? -3.568 20.375 10.469 1 93.12 11 ILE B O 1
ATOM 1028 N N . THR B 1 12 ? -4 21.625 8.695 1 93.75 12 THR B N 1
ATOM 1029 C CA . THR B 1 12 ? -5.352 22 9.109 1 93.75 12 THR B CA 1
ATOM 1030 C C . THR B 1 12 ? -6.348 21.75 7.98 1 93.75 12 THR B C 1
ATOM 1032 O O . THR B 1 12 ? -5.965 21.312 6.891 1 93.75 12 THR B O 1
ATOM 1035 N N . HIS B 1 13 ? -7.613 22.031 8.352 1 93.38 13 HIS B N 1
ATOM 1036 C CA . HIS B 1 13 ? -8.656 21.906 7.34 1 93.38 13 HIS B CA 1
ATOM 1037 C C . HIS B 1 13 ? -8.398 22.828 6.164 1 93.38 13 HIS B C 1
ATOM 1039 O O . HIS B 1 13 ? -8.75 22.516 5.023 1 93.38 13 HIS B O 1
ATOM 1045 N N . TYR B 1 14 ? -7.664 23.953 6.355 1 93.31 14 TYR B N 1
ATOM 1046 C CA . TYR B 1 14 ? -7.43 24.953 5.328 1 93.31 14 TYR B CA 1
ATOM 1047 C C . TYR B 1 14 ? -6.234 24.578 4.461 1 93.31 14 TYR B C 1
ATOM 1049 O O . TYR B 1 14 ? -6.148 24.984 3.299 1 93.31 14 TYR B O 1
ATOM 1057 N N . THR B 1 15 ? -5.352 23.672 4.977 1 94.88 15 THR B N 1
ATOM 1058 C CA . THR B 1 15 ? -4.086 23.469 4.281 1 94.88 15 THR B CA 1
ATOM 1059 C C . THR B 1 15 ? -3.945 22.031 3.803 1 94.88 15 THR B C 1
ATOM 1061 O O . THR B 1 15 ? -2.994 21.703 3.096 1 94.88 15 THR B O 1
ATOM 1064 N N . VAL B 1 16 ? -4.895 21.172 4.145 1 95.69 16 VAL B N 1
ATOM 1065 C CA . VAL B 1 16 ? -4.738 19.734 3.955 1 95.69 16 VAL B CA 1
ATOM 1066 C C . VAL B 1 16 ? -4.555 19.422 2.473 1 95.69 16 VAL B C 1
ATOM 1068 O O . VAL B 1 16 ? -3.721 18.594 2.104 1 95.69 16 VAL B O 1
ATOM 1071 N N . HIS B 1 17 ? -5.211 20.078 1.562 1 95.25 17 HIS B N 1
ATOM 1072 C CA . HIS B 1 17 ? -5.098 19.781 0.137 1 95.25 17 HIS B CA 1
ATOM 1073 C C . HIS B 1 17 ? -3.727 20.172 -0.401 1 95.25 17 HIS B C 1
ATOM 1075 O O . HIS B 1 17 ? -3.104 19.406 -1.141 1 95.25 17 HIS B O 1
ATOM 1081 N N . ALA B 1 18 ? -3.293 21.344 -0.014 1 94.12 18 ALA B N 1
ATOM 1082 C CA . ALA B 1 18 ? -1.977 21.812 -0.446 1 94.12 18 ALA B CA 1
ATOM 1083 C C . ALA B 1 18 ? -0.87 20.922 0.125 1 94.12 18 ALA B C 1
ATOM 1085 O O . ALA B 1 18 ? 0.097 20.609 -0.57 1 94.12 18 ALA B O 1
ATOM 1086 N N . ALA B 1 19 ? -1.037 20.562 1.375 1 92.81 19 ALA B N 1
ATOM 1087 C CA . ALA B 1 19 ? -0.058 19.688 2.021 1 92.81 19 ALA B CA 1
ATOM 1088 C C . ALA B 1 19 ? -0.017 18.328 1.353 1 92.81 19 ALA B C 1
ATOM 1090 O O . ALA B 1 19 ? 1.062 17.781 1.085 1 92.81 19 ALA B O 1
ATOM 1091 N N . PHE B 1 20 ? -1.21 17.797 1.142 1 94.19 20 PHE B N 1
ATOM 1092 C CA . PHE B 1 20 ? -1.315 16.5 0.457 1 94.19 20 PHE B CA 1
ATOM 1093 C C . PHE B 1 20 ? -0.61 16.547 -0.893 1 94.19 20 PHE B C 1
ATOM 1095 O O . PHE B 1 20 ? 0.169 15.656 -1.224 1 94.19 20 PHE B O 1
ATOM 1102 N N . ASP B 1 21 ? -0.803 17.578 -1.68 1 92.5 21 ASP B N 1
ATOM 1103 C CA . ASP B 1 21 ? -0.226 17.734 -3.012 1 92.5 21 ASP B CA 1
ATOM 1104 C C . ASP B 1 21 ? 1.294 17.875 -2.939 1 92.5 21 ASP B C 1
ATOM 1106 O O . ASP B 1 21 ? 2.004 17.422 -3.84 1 92.5 21 ASP B O 1
ATOM 1110 N N . TRP B 1 22 ? 1.707 18.438 -1.928 1 90.44 22 TRP B N 1
ATOM 1111 C CA . TRP B 1 22 ? 3.139 18.688 -1.795 1 90.44 22 TRP B CA 1
ATOM 1112 C C . TRP B 1 22 ? 3.859 17.453 -1.266 1 90.44 22 TRP B C 1
ATOM 1114 O O . TRP B 1 22 ? 4.941 17.094 -1.745 1 90.44 22 TRP B O 1
ATOM 1124 N N . VAL B 1 23 ? 3.334 16.75 -0.338 1 88.69 23 VAL B N 1
ATOM 1125 C CA . VAL B 1 23 ? 4.016 15.727 0.442 1 88.69 23 VAL B CA 1
ATOM 1126 C C . VAL B 1 23 ? 4.008 14.398 -0.323 1 88.69 23 VAL B C 1
ATOM 1128 O O . VAL B 1 23 ? 5.027 13.711 -0.398 1 88.69 23 VAL B O 1
ATOM 1131 N N . PHE B 1 24 ? 2.916 14.023 -0.872 1 92.62 24 PHE B N 1
ATOM 1132 C CA . PHE B 1 24 ? 2.723 12.641 -1.285 1 92.62 24 PHE B CA 1
ATOM 1133 C C . PHE B 1 24 ? 3.146 12.445 -2.736 1 92.62 24 PHE B C 1
ATOM 1135 O O . PHE B 1 24 ? 3.15 13.391 -3.521 1 92.62 24 PHE B O 1
ATOM 1142 N N . ALA B 1 25 ? 3.492 11.305 -3.061 1 91.94 25 ALA B N 1
ATOM 1143 C CA . ALA B 1 25 ? 3.936 10.906 -4.395 1 91.94 25 ALA B CA 1
ATOM 1144 C C . ALA B 1 25 ? 2.795 11.008 -5.402 1 91.94 25 ALA B C 1
ATOM 1146 O O . ALA B 1 25 ? 1.626 10.844 -5.047 1 91.94 25 ALA B O 1
ATOM 1147 N N . PRO B 1 26 ? 3.113 11.164 -6.66 1 92.31 26 PRO B N 1
ATOM 1148 C CA . PRO B 1 26 ? 2.096 11.234 -7.711 1 92.31 26 PRO B CA 1
ATOM 1149 C C . PRO B 1 26 ? 1.194 10.008 -7.746 1 92.31 26 PRO B C 1
ATOM 1151 O O . PRO B 1 26 ? -0.014 10.125 -7.961 1 92.31 26 PRO B O 1
ATOM 1154 N N . SER B 1 27 ? 1.716 8.844 -7.496 1 89.88 27 SER B N 1
ATOM 1155 C CA . SER B 1 27 ? 0.925 7.617 -7.531 1 89.88 27 SER B CA 1
ATOM 1156 C C . SER B 1 27 ? -0.138 7.613 -6.438 1 89.88 27 SER B C 1
ATOM 1158 O O . SER B 1 27 ? -1.219 7.051 -6.617 1 89.88 27 SER B O 1
ATOM 1160 N N . ILE B 1 28 ? 0.162 8.242 -5.359 1 92.69 28 ILE B N 1
ATOM 1161 C CA . ILE B 1 28 ? -0.788 8.32 -4.254 1 92.69 28 ILE B CA 1
ATOM 1162 C C . ILE B 1 28 ? -1.843 9.383 -4.555 1 92.69 28 ILE B C 1
ATOM 1164 O O . ILE B 1 28 ? -3.033 9.172 -4.309 1 92.69 28 ILE B O 1
ATOM 1168 N N . LYS B 1 29 ? -1.393 10.453 -5.121 1 92.38 29 LYS B N 1
ATOM 1169 C CA . LYS B 1 29 ? -2.316 11.516 -5.508 1 92.38 29 LYS B CA 1
ATOM 1170 C C . LYS B 1 29 ? -3.334 11.016 -6.527 1 92.38 29 LYS B C 1
ATOM 1172 O O . LYS B 1 29 ? -4.504 11.406 -6.488 1 92.38 29 LYS B O 1
ATOM 1177 N N . GLU B 1 30 ? -2.934 10.125 -7.316 1 89.94 30 GLU B N 1
ATOM 1178 C CA . GLU B 1 30 ? -3.76 9.609 -8.406 1 89.94 30 GLU B CA 1
ATOM 1179 C C . GLU B 1 30 ? -4.84 8.664 -7.875 1 89.94 30 GLU B C 1
ATOM 1181 O O . GLU B 1 30 ? -5.777 8.32 -8.602 1 89.94 30 GLU B O 1
ATOM 1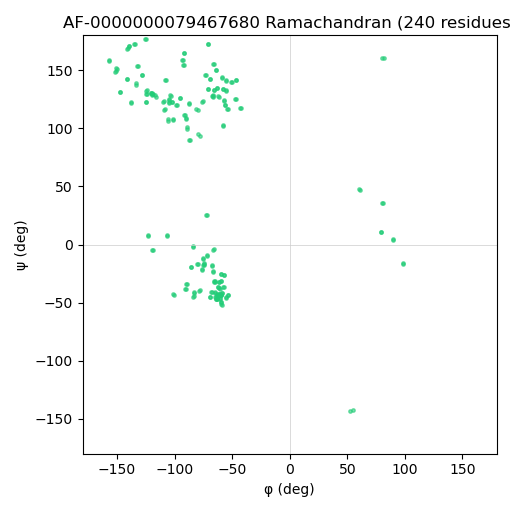186 N N . MET B 1 31 ? -4.719 8.281 -6.633 1 90.44 31 MET B N 1
ATOM 1187 C CA . MET B 1 31 ? -5.773 7.449 -6.055 1 90.44 31 MET B CA 1
ATOM 1188 C C . MET B 1 31 ? -7.078 8.234 -5.934 1 90.44 31 MET B C 1
ATOM 1190 O O . MET B 1 31 ? -8.148 7.645 -5.805 1 90.44 31 MET B O 1
ATOM 1194 N N . GLY B 1 32 ? -6.938 9.578 -5.887 1 90.31 32 GLY B N 1
ATOM 1195 C CA . GLY B 1 32 ? -8.117 10.43 -5.988 1 90.31 32 GLY B CA 1
ATOM 1196 C C . GLY B 1 32 ? -8.859 10.562 -4.676 1 90.31 32 GLY B C 1
ATOM 1197 O O . GLY B 1 32 ? -10.094 10.609 -4.656 1 90.31 32 GLY B O 1
ATOM 1198 N N . PHE B 1 33 ? -8.172 10.594 -3.574 1 93.5 33 PHE B N 1
ATOM 1199 C CA . PHE B 1 33 ? -8.812 10.773 -2.275 1 93.5 33 PHE B CA 1
ATOM 1200 C C . PHE B 1 33 ? -9.648 12.039 -2.254 1 93.5 33 PHE B C 1
ATOM 1202 O O . PHE B 1 33 ? -9.266 13.055 -2.838 1 93.5 33 PHE B O 1
ATOM 1209 N N . THR B 1 34 ? -10.773 11.945 -1.61 1 93 34 THR B N 1
ATOM 1210 C CA . THR B 1 34 ? -11.664 13.094 -1.466 1 93 34 THR B CA 1
ATOM 1211 C C . THR B 1 34 ? -12.172 13.203 -0.03 1 93 34 THR B C 1
ATOM 1213 O O . THR B 1 34 ? -11.836 12.375 0.819 1 93 34 THR B O 1
ATOM 1216 N N . ASP B 1 35 ? -12.906 14.328 0.323 1 94.88 35 ASP B N 1
ATOM 1217 C CA . ASP B 1 35 ? -13.617 14.547 1.58 1 94.88 35 ASP B CA 1
ATOM 1218 C C . ASP B 1 35 ? -12.656 14.508 2.768 1 94.88 35 ASP B C 1
ATOM 1220 O O . ASP B 1 35 ? -12.906 13.812 3.752 1 94.88 35 ASP B O 1
ATOM 1224 N N . PHE B 1 36 ? -11.609 15.203 2.604 1 96.44 36 PHE B N 1
ATOM 1225 C CA . PHE B 1 36 ? -10.648 15.312 3.695 1 96.44 36 PHE B CA 1
ATOM 1226 C C . PHE B 1 36 ? -11.281 15.984 4.906 1 96.44 36 PHE B C 1
ATOM 1228 O O . PHE B 1 36 ? -11.875 17.062 4.785 1 96.44 36 PHE B O 1
ATOM 1235 N N . VAL B 1 37 ? -11.195 15.383 6.039 1 96.06 37 VAL B N 1
ATOM 1236 C CA . VAL B 1 37 ? -11.523 15.961 7.34 1 96.06 37 VAL B CA 1
ATOM 1237 C C . VAL B 1 37 ? -10.328 15.836 8.281 1 96.06 37 VAL B C 1
ATOM 1239 O O . VAL B 1 37 ? -9.852 14.727 8.539 1 96.06 37 VAL B O 1
ATOM 1242 N N . VAL B 1 38 ? -9.883 16.969 8.789 1 95.25 38 VAL B N 1
ATOM 1243 C CA . VAL B 1 38 ? -8.688 16.922 9.617 1 95.25 38 VAL B CA 1
ATOM 1244 C C . VAL B 1 38 ? -8.906 17.734 10.898 1 95.25 38 VAL B C 1
ATOM 1246 O O . VAL B 1 38 ? -9.539 18.781 10.867 1 95.25 38 VAL B O 1
ATOM 1249 N N . ARG B 1 39 ? -8.523 17.281 11.922 1 93.12 39 ARG B N 1
ATOM 1250 C CA . ARG B 1 39 ? -8.375 17.922 13.227 1 93.12 39 ARG B CA 1
ATOM 1251 C C . ARG B 1 39 ? -7.086 17.469 13.914 1 93.12 39 ARG B C 1
ATOM 1253 O O . ARG B 1 39 ? -6.383 16.594 13.406 1 93.12 39 ARG B O 1
ATOM 1260 N N . GLU B 1 40 ? -6.781 18.094 14.945 1 90 40 GLU B N 1
ATOM 1261 C CA . GLU B 1 40 ? -5.555 17.703 15.641 1 90 40 GLU B CA 1
ATOM 1262 C C . GLU B 1 40 ? -5.551 16.219 15.961 1 90 40 GLU B C 1
ATOM 1264 O O . GLU B 1 40 ? -6.434 15.727 16.656 1 90 40 GLU B O 1
ATOM 1269 N N . GLY B 1 41 ? -4.648 15.461 15.422 1 87.62 41 GLY B N 1
ATOM 1270 C CA . GLY B 1 41 ? -4.473 14.047 15.68 1 87.62 41 GLY B CA 1
ATOM 1271 C C . GLY B 1 41 ? -5.461 13.172 14.922 1 87.62 41 GLY B C 1
ATOM 1272 O O . GLY B 1 41 ? -5.633 11.992 15.25 1 87.62 41 GLY B O 1
ATOM 1273 N N . PHE B 1 42 ? -6.168 13.758 14.008 1 90.62 42 PHE B N 1
ATOM 1274 C CA . PHE B 1 42 ? -7.215 13.008 13.328 1 90.62 42 PHE B CA 1
ATOM 1275 C C . PHE B 1 42 ? -7.27 13.367 11.844 1 90.62 42 PHE B C 1
ATOM 1277 O O . PHE B 1 42 ? -7.125 14.539 11.484 1 90.62 42 PHE B O 1
ATOM 1284 N N . CYS B 1 43 ? -7.543 12.336 11 1 94.56 43 CYS B N 1
ATOM 1285 C CA . CYS B 1 43 ? -7.777 12.523 9.57 1 94.56 43 CYS B CA 1
ATOM 1286 C C . CYS B 1 43 ? -8.773 11.492 9.039 1 94.56 43 CYS B C 1
ATOM 1288 O O . CYS B 1 43 ? -8.688 10.312 9.383 1 94.56 43 CYS B O 1
ATOM 1290 N N . SER B 1 44 ? -9.766 11.969 8.312 1 94.69 44 SER B N 1
ATOM 1291 C CA . SER B 1 44 ? -10.664 11.117 7.547 1 94.69 44 SER B CA 1
ATOM 1292 C C . SER B 1 44 ? -10.617 11.453 6.062 1 94.69 44 SER B C 1
ATOM 1294 O O . SER B 1 44 ? -10.672 12.633 5.688 1 94.69 44 SER B O 1
ATOM 1296 N N . ILE B 1 45 ? -10.453 10.422 5.254 1 94.31 45 ILE B N 1
ATOM 1297 C CA . ILE B 1 45 ? -10.445 10.609 3.807 1 94.31 45 ILE B CA 1
ATOM 1298 C C . ILE B 1 45 ? -11.359 9.57 3.152 1 94.31 45 ILE B C 1
ATOM 1300 O O . ILE B 1 45 ? -11.641 8.523 3.74 1 94.31 45 ILE B O 1
ATOM 1304 N N . ARG B 1 46 ? -11.852 9.93 2.037 1 93.44 46 ARG B N 1
ATOM 1305 C CA . ARG B 1 46 ? -12.625 9 1.222 1 93.44 46 ARG B CA 1
ATOM 1306 C C . ARG B 1 46 ? -11.789 8.461 0.069 1 93.44 46 ARG B C 1
ATOM 1308 O O . ARG B 1 46 ? -11.148 9.219 -0.658 1 93.44 46 ARG B O 1
ATOM 1315 N N . LEU B 1 47 ? -11.672 7.145 0.015 1 91.12 47 LEU B N 1
ATOM 1316 C CA . LEU B 1 47 ? -11.117 6.469 -1.154 1 91.12 47 LEU B CA 1
ATOM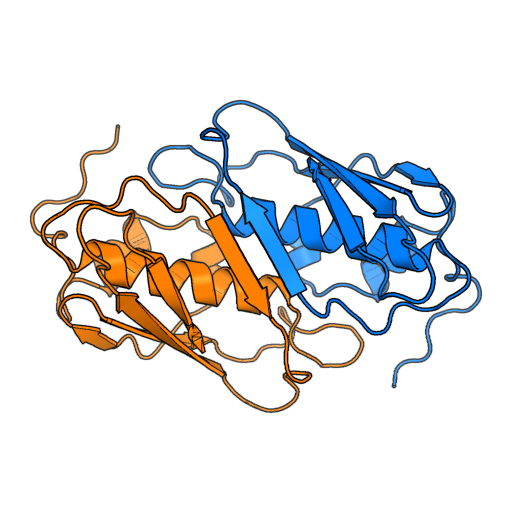 1317 C C . LEU B 1 47 ? -12.219 6.117 -2.148 1 91.12 47 LEU B C 1
ATOM 1319 O O . LEU B 1 47 ? -13.047 5.238 -1.886 1 91.12 47 LEU B O 1
ATOM 1323 N N . PRO B 1 48 ? -12.219 6.836 -3.252 1 87.38 48 PRO B N 1
ATOM 1324 C CA . PRO B 1 48 ? -13.258 6.512 -4.23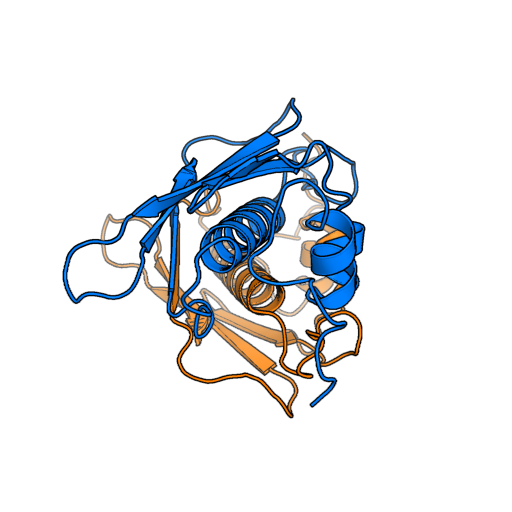 1 87.38 48 PRO B CA 1
ATOM 1325 C C . PRO B 1 48 ? -13.023 5.168 -4.918 1 87.38 48 PRO B C 1
ATOM 1327 O O . PRO B 1 48 ? -11.891 4.844 -5.277 1 87.38 48 PRO B O 1
ATOM 1330 N N . MET B 1 49 ? -14.086 4.422 -4.98 1 82.5 49 MET B N 1
ATOM 1331 C CA . MET B 1 49 ? -13.969 3.146 -5.68 1 82.5 49 MET B CA 1
ATOM 1332 C C . MET B 1 49 ? -13.953 3.355 -7.191 1 82.5 49 MET B C 1
ATOM 1334 O O . MET B 1 49 ? -14.75 4.129 -7.723 1 82.5 49 MET B O 1
ATOM 1338 N N . ASN B 1 50 ? -12.883 2.865 -7.754 1 82.38 50 ASN B N 1
ATOM 1339 C CA . ASN B 1 50 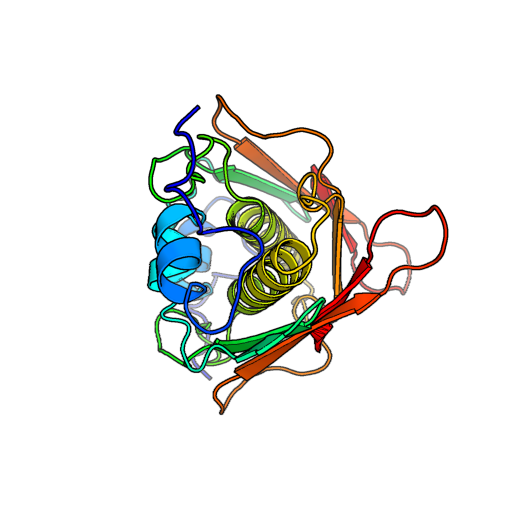? -12.82 2.846 -9.211 1 82.38 50 ASN B CA 1
ATOM 1340 C C . ASN B 1 50 ? -12.188 1.557 -9.727 1 82.38 50 ASN B C 1
ATOM 1342 O O . ASN B 1 50 ? -11.648 0.77 -8.945 1 82.38 50 ASN B O 1
ATOM 1346 N N . ASP B 1 51 ? -12.312 1.39 -11.039 1 84.69 51 ASP B N 1
ATOM 1347 C CA . ASP B 1 51 ? -11.891 0.133 -11.656 1 84.69 51 ASP B CA 1
ATOM 1348 C C . ASP B 1 51 ? -10.375 -0.043 -11.57 1 84.69 51 ASP B C 1
ATOM 1350 O O . ASP B 1 51 ? -9.875 -1.167 -11.625 1 84.69 51 ASP B O 1
ATOM 1354 N N . ARG B 1 52 ? -9.672 1.056 -11.328 1 87.56 52 ARG B N 1
ATOM 1355 C CA . ARG B 1 52 ? -8.219 0.986 -11.289 1 87.56 52 ARG B CA 1
ATOM 1356 C C . ARG B 1 52 ? -7.73 0.338 -9.992 1 87.56 52 ARG B C 1
ATOM 1358 O O . ARG B 1 52 ? -6.578 -0.087 -9.898 1 87.56 52 ARG B O 1
ATOM 1365 N N . LEU B 1 53 ? -8.656 0.296 -9 1 87 53 LEU B N 1
ATOM 1366 C CA . LEU B 1 53 ? -8.258 -0.189 -7.68 1 87 53 LEU B CA 1
ATOM 1367 C C . LEU B 1 53 ? -8.82 -1.58 -7.418 1 87 53 LEU B C 1
ATOM 1369 O O . LEU B 1 53 ? -8.711 -2.1 -6.305 1 87 53 LEU B O 1
ATOM 1373 N N . ARG B 1 54 ? -9.414 -2.203 -8.406 1 83.19 54 ARG B N 1
ATOM 1374 C CA . ARG B 1 54 ? -10.125 -3.455 -8.18 1 83.19 54 ARG B CA 1
ATOM 1375 C C . ARG B 1 54 ? -9.367 -4.633 -8.781 1 83.19 54 ARG B C 1
ATOM 1377 O O . ARG B 1 54 ? -8.812 -4.523 -9.875 1 83.19 54 ARG B O 1
ATOM 1384 N N . PHE B 1 55 ? -9.422 -5.719 -8.023 1 78.69 55 PHE B N 1
ATOM 1385 C CA . PHE B 1 55 ? -8.984 -6.996 -8.57 1 78.69 55 PHE B CA 1
ATOM 1386 C C . PHE B 1 55 ? -9.969 -7.504 -9.609 1 78.69 55 PHE B C 1
ATOM 1388 O O . PHE B 1 55 ? -11.039 -6.922 -9.797 1 78.69 55 PHE B O 1
ATOM 1395 N N . PHE B 1 56 ? -9.516 -8.594 -10.242 1 74.06 56 PHE B N 1
ATOM 1396 C CA . PHE B 1 56 ? -10.398 -9.25 -11.203 1 74.06 56 PHE B CA 1
ATOM 1397 C C . PHE B 1 56 ? -11.711 -9.648 -10.539 1 74.06 56 PHE B C 1
ATOM 1399 O O . PHE B 1 56 ? -12.758 -9.664 -11.188 1 74.06 56 PHE B O 1
ATOM 1406 N N . SER B 1 57 ? -11.625 -9.852 -9.211 1 74.19 57 SER B N 1
ATOM 1407 C CA . SER B 1 57 ? -12.805 -10.273 -8.461 1 74.19 57 SER B CA 1
ATOM 1408 C C . SER B 1 57 ? -13.781 -9.125 -8.273 1 74.19 57 SER B C 1
ATOM 1410 O O . SER B 1 57 ? -14.945 -9.336 -7.914 1 74.19 57 SER B O 1
ATOM 1412 N N . GLY B 1 58 ? -13.305 -7.875 -8.492 1 78.75 58 GLY B N 1
ATOM 1413 C CA . GLY B 1 58 ? -14.117 -6.699 -8.234 1 78.75 58 GLY B CA 1
ATOM 1414 C C . GLY B 1 58 ? -13.836 -6.051 -6.895 1 78.75 58 GLY B C 1
ATOM 1415 O O . GLY B 1 58 ? -14.219 -4.906 -6.66 1 78.75 58 GLY B O 1
ATOM 1416 N N . ALA B 1 59 ? -13.195 -6.809 -6.051 1 79.69 59 ALA B N 1
ATOM 1417 C CA . ALA B 1 59 ? -12.852 -6.266 -4.738 1 79.69 59 ALA B CA 1
ATOM 1418 C C . ALA B 1 59 ? -11.727 -5.246 -4.844 1 79.69 59 ALA B C 1
ATOM 1420 O O . ALA B 1 59 ? -10.844 -5.367 -5.699 1 79.69 59 ALA B O 1
ATOM 1421 N N . VAL B 1 60 ? -11.828 -4.266 -3.977 1 83.56 60 VAL B N 1
ATOM 1422 C CA . VAL B 1 60 ? -10.719 -3.318 -3.896 1 83.56 60 VAL B CA 1
ATOM 1423 C C . VAL B 1 60 ? -9.453 -4.039 -3.428 1 83.56 60 VAL B C 1
ATOM 1425 O O . VAL B 1 60 ? -9.508 -4.867 -2.516 1 83.56 60 VAL B O 1
ATOM 1428 N N . CYS B 1 61 ? -8.5 -3.73 -4.086 1 87.94 61 CYS B N 1
ATOM 1429 C CA . CYS B 1 61 ? -7.258 -4.41 -3.723 1 87.94 61 CYS B CA 1
ATOM 1430 C C . CYS B 1 61 ? -6.762 -3.947 -2.359 1 87.94 61 CYS B C 1
ATOM 1432 O O . CYS B 1 61 ? -6.859 -2.764 -2.025 1 87.94 61 CYS B O 1
ATOM 1434 N N . GLY B 1 62 ? -6.203 -4.84 -1.568 1 89 62 GLY B N 1
ATOM 1435 C CA . GLY B 1 62 ? -5.648 -4.535 -0.26 1 89 62 GLY B CA 1
ATOM 1436 C C . GLY B 1 62 ? -4.527 -3.514 -0.311 1 89 62 GLY B C 1
ATOM 1437 O O . GLY B 1 62 ? -4.34 -2.746 0.634 1 89 62 GLY B O 1
ATOM 1438 N N . GLN B 1 63 ? -3.82 -3.535 -1.402 1 91.69 63 GLN B N 1
ATOM 1439 C CA . GLN B 1 63 ? -2.736 -2.578 -1.598 1 91.69 63 GLN B CA 1
ATOM 1440 C C . GLN B 1 63 ? -3.254 -1.145 -1.544 1 91.69 63 GLN B C 1
ATOM 1442 O O . GLN B 1 63 ? -2.643 -0.283 -0.907 1 91.69 63 GLN B O 1
ATOM 1447 N N . ALA B 1 64 ? -4.395 -0.946 -2.16 1 91.06 64 ALA B N 1
ATOM 1448 C CA . ALA B 1 64 ? -5.004 0.381 -2.158 1 91.06 64 ALA B CA 1
ATOM 1449 C C . ALA B 1 64 ? -5.48 0.765 -0.759 1 91.06 64 ALA B C 1
ATOM 1451 O O . ALA B 1 64 ? -5.32 1.911 -0.335 1 91.06 64 ALA B O 1
ATOM 1452 N N . LEU B 1 65 ? -6.035 -0.151 -0.091 1 89.94 65 LEU B N 1
ATOM 1453 C CA . LEU B 1 65 ? -6.512 0.1 1.265 1 89.94 65 LEU B CA 1
ATOM 1454 C C . LEU B 1 65 ? -5.352 0.42 2.199 1 89.94 65 LEU B C 1
ATOM 1456 O O . LEU B 1 65 ? -5.434 1.355 3 1 89.94 65 LEU B O 1
ATOM 1460 N N . MET B 1 66 ? -4.316 -0.324 2.113 1 92.56 66 MET B N 1
ATOM 1461 C CA . MET B 1 66 ? -3.146 -0.059 2.943 1 92.56 66 MET B CA 1
ATOM 1462 C C . MET B 1 66 ? -2.566 1.319 2.645 1 92.56 66 MET B C 1
ATOM 1464 O O . MET B 1 66 ? -2.156 2.037 3.559 1 92.56 66 MET B O 1
ATOM 1468 N N . ALA B 1 67 ? -2.502 1.655 1.384 1 93.56 67 ALA B N 1
ATOM 1469 C CA . ALA B 1 67 ? -2.014 2.975 0.994 1 93.56 67 ALA B CA 1
ATOM 1470 C C . ALA B 1 67 ? -2.895 4.078 1.572 1 93.56 67 ALA B C 1
ATOM 1472 O O . ALA B 1 67 ? -2.391 5.098 2.053 1 93.56 67 ALA B O 1
ATOM 1473 N N . ALA B 1 68 ? -4.207 3.885 1.494 1 92.69 68 ALA B N 1
ATOM 1474 C CA . ALA B 1 68 ? -5.145 4.867 2.033 1 92.69 68 ALA B CA 1
ATOM 1475 C C . ALA B 1 68 ? -4.973 5.023 3.541 1 92.69 68 ALA B C 1
ATOM 1477 O O . ALA B 1 68 ? -4.965 6.141 4.062 1 92.69 68 ALA B O 1
ATOM 1478 N N . ILE B 1 69 ? -4.84 3.918 4.203 1 92.25 69 ILE B N 1
ATOM 1479 C CA . ILE B 1 69 ? -4.637 3.912 5.648 1 92.25 69 ILE B CA 1
ATOM 1480 C C . ILE B 1 69 ? -3.363 4.68 5.996 1 92.25 69 ILE B C 1
ATOM 1482 O O . ILE B 1 69 ? -3.371 5.547 6.875 1 92.25 69 ILE B O 1
ATOM 1486 N N . ASP B 1 70 ? -2.312 4.379 5.34 1 91.94 70 ASP B N 1
ATOM 1487 C CA . ASP B 1 70 ? -1.041 5.059 5.574 1 91.94 70 ASP B CA 1
ATOM 1488 C C . ASP B 1 70 ? -1.163 6.559 5.309 1 91.94 70 ASP B C 1
ATOM 1490 O O . ASP B 1 70 ? -0.577 7.367 6.027 1 91.94 70 ASP B O 1
ATOM 1494 N N . THR B 1 71 ? -1.82 6.891 4.25 1 93.31 71 THR B N 1
ATOM 1495 C CA . THR B 1 71 ? -2.016 8.289 3.887 1 93.31 71 THR B CA 1
ATOM 1496 C C . THR B 1 71 ? -2.754 9.039 4.992 1 93.31 71 THR B C 1
AT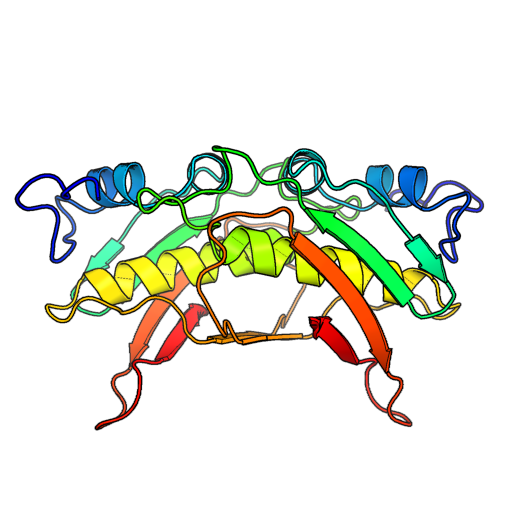OM 1498 O O . THR B 1 71 ? -2.299 10.086 5.449 1 93.31 71 THR B O 1
ATOM 1501 N N . ALA B 1 72 ? -3.887 8.477 5.422 1 93.12 72 ALA B N 1
ATOM 1502 C CA . ALA B 1 72 ? -4.668 9.109 6.484 1 93.12 72 ALA B CA 1
ATOM 1503 C C . ALA B 1 72 ? -3.855 9.234 7.77 1 93.12 72 ALA B C 1
ATOM 1505 O O . ALA B 1 72 ? -3.891 10.266 8.438 1 93.12 72 ALA B O 1
ATOM 1506 N N . ALA B 1 73 ? -3.127 8.203 8.125 1 90.38 73 ALA B N 1
ATOM 1507 C CA . ALA B 1 73 ? -2.311 8.203 9.336 1 90.38 73 ALA B CA 1
ATOM 1508 C C . ALA B 1 73 ? -1.213 9.258 9.258 1 90.38 73 ALA B C 1
ATOM 1510 O O . ALA B 1 73 ? -0.928 9.945 10.242 1 90.38 73 ALA B O 1
ATOM 1511 N N . SER B 1 74 ? -0.589 9.336 8.094 1 89.38 74 SER B N 1
ATOM 1512 C CA . SER B 1 74 ? 0.464 10.328 7.887 1 89.38 74 SER B CA 1
ATOM 1513 C C . SER B 1 74 ? -0.069 11.742 8.055 1 89.38 74 SER B C 1
ATOM 1515 O O . SER B 1 74 ? 0.561 12.578 8.711 1 89.38 74 SER B O 1
ATOM 1517 N N . ILE B 1 75 ? -1.184 12 7.445 1 91.12 75 ILE B N 1
ATOM 1518 C CA . ILE B 1 75 ? -1.786 13.32 7.559 1 91.12 75 ILE B CA 1
ATOM 1519 C C . ILE B 1 75 ? -2.158 13.602 9.008 1 91.12 75 ILE B C 1
ATOM 1521 O O . ILE B 1 75 ? -1.853 14.672 9.547 1 91.12 75 ILE B O 1
ATOM 1525 N N . ALA B 1 76 ? -2.811 12.648 9.695 1 89.75 76 ALA B N 1
ATOM 1526 C CA . ALA B 1 76 ? -3.189 12.812 11.094 1 89.75 76 ALA B CA 1
ATOM 1527 C C . ALA B 1 76 ? -1.98 13.188 11.953 1 89.75 76 ALA B C 1
ATOM 1529 O O . ALA B 1 76 ? -2.072 14.062 12.812 1 89.75 76 ALA B O 1
ATOM 1530 N N . THR B 1 77 ? -0.903 12.508 11.688 1 86.5 77 THR B N 1
ATOM 1531 C CA . THR B 1 77 ? 0.323 12.758 12.438 1 86.5 77 THR B CA 1
ATOM 1532 C C . THR B 1 77 ? 0.807 14.188 12.219 1 86.5 77 THR B C 1
ATOM 1534 O O . THR B 1 77 ? 1.261 14.844 13.164 1 86.5 77 THR B O 1
ATOM 1537 N N . GLU B 1 78 ? 0.621 14.688 10.992 1 87.88 78 GLU B N 1
ATOM 1538 C CA . GLU B 1 78 ? 1.146 16 10.625 1 87.88 78 GLU B CA 1
ATOM 1539 C C . GLU B 1 78 ? 0.188 17.109 11.047 1 87.88 78 GLU B C 1
ATOM 1541 O O . GLU B 1 78 ? 0.453 18.297 10.797 1 87.88 78 GLU B O 1
ATOM 1546 N N . THR B 1 79 ? -0.891 16.75 11.586 1 88.62 79 THR B N 1
ATOM 1547 C CA . THR B 1 79 ? -1.784 17.75 12.164 1 88.62 79 THR B CA 1
ATOM 1548 C C . THR B 1 79 ? -1.298 18.172 13.539 1 88.62 79 THR B C 1
ATOM 1550 O O . THR B 1 79 ? -1.76 19.188 14.086 1 88.62 79 THR B O 1
ATOM 1553 N N . THR B 1 80 ? -0.406 17.312 14.07 1 82.5 80 THR B N 1
ATOM 1554 C CA . THR B 1 80 ? 0.118 17.625 15.398 1 82.5 80 THR B CA 1
ATOM 1555 C C . THR B 1 80 ? 1.418 18.422 15.297 1 82.5 80 THR B C 1
ATOM 1557 O O . THR B 1 80 ? 2.049 18.453 14.242 1 82.5 80 THR B O 1
ATOM 1560 N N . ALA B 1 81 ? 1.817 19.125 16.297 1 71.44 81 ALA B N 1
ATOM 1561 C CA . ALA B 1 81 ? 2.99 20 16.297 1 71.44 81 ALA B CA 1
ATOM 1562 C C . ALA B 1 81 ? 4.277 19.188 16.297 1 71.44 81 ALA B C 1
ATOM 1564 O O . ALA B 1 81 ? 5.363 19.719 16.078 1 71.44 81 ALA B O 1
ATOM 1565 N N . ARG B 1 82 ? 4.172 17.969 16.484 1 64.81 82 ARG B N 1
ATOM 1566 C CA . ARG B 1 82 ? 5.387 17.156 16.438 1 64.81 82 ARG B CA 1
ATOM 1567 C C . ARG B 1 82 ? 5.512 16.422 15.117 1 64.81 82 ARG B C 1
ATOM 1569 O O . ARG B 1 82 ? 4.664 15.594 14.773 1 64.81 82 ARG B O 1
ATOM 1576 N N . PRO B 1 83 ? 6.449 16.922 14.32 1 57.84 83 PRO B N 1
ATOM 1577 C CA . PRO B 1 83 ? 6.547 16.297 13 1 57.84 83 PRO B CA 1
ATOM 1578 C C . PRO B 1 83 ? 6.801 14.797 13.07 1 57.84 83 PRO B C 1
ATOM 1580 O O . PRO B 1 83 ? 7.508 14.328 13.969 1 57.84 83 PRO B O 1
ATOM 1583 N N . GLY B 1 84 ? 5.984 14.078 12.469 1 58.66 84 GLY B N 1
ATOM 1584 C CA . GLY B 1 84 ? 6.176 12.641 12.43 1 58.66 84 GLY B CA 1
ATOM 1585 C C . GLY B 1 84 ? 7.398 12.219 11.633 1 58.66 84 GLY B C 1
ATOM 1586 O O . GLY B 1 84 ? 7.871 12.961 10.773 1 58.66 84 GLY B O 1
ATOM 1587 N N . LYS B 1 85 ? 8.328 11.367 12.211 1 59.53 85 LYS B N 1
ATOM 1588 C CA . LYS B 1 85 ? 9.523 10.82 11.578 1 59.53 85 LYS B CA 1
ATOM 1589 C C . LYS B 1 85 ? 9.164 9.75 10.555 1 59.53 85 LYS B C 1
ATOM 1591 O O . LYS B 1 85 ? 10.016 8.938 10.172 1 59.53 85 LYS B O 1
ATOM 1596 N N . GLY B 1 86 ? 7.941 9.852 10.023 1 69.75 86 GLY B N 1
ATOM 1597 C CA . GLY B 1 86 ? 7.562 8.812 9.078 1 69.75 86 GLY B CA 1
ATOM 1598 C C . GLY B 1 86 ? 7.066 7.547 9.758 1 69.75 86 GLY B C 1
ATOM 1599 O O . GLY B 1 86 ? 7.312 7.34 10.945 1 69.75 86 GLY B O 1
ATOM 1600 N N . ALA B 1 87 ? 6.371 6.723 9.094 1 73.94 87 ALA B N 1
ATOM 1601 C CA . ALA B 1 87 ? 5.836 5.473 9.633 1 73.94 87 ALA B CA 1
ATOM 1602 C C . ALA B 1 87 ? 6.957 4.488 9.945 1 73.94 87 ALA B C 1
ATOM 1604 O O . ALA B 1 87 ? 7.875 4.305 9.141 1 73.94 87 ALA B O 1
ATOM 1605 N N . VAL B 1 88 ? 6.984 3.971 11.109 1 79.75 88 VAL B N 1
ATOM 1606 C CA . VAL B 1 88 ? 7.941 2.953 11.523 1 79.75 88 VAL B CA 1
ATOM 1607 C C . VAL B 1 88 ? 7.387 1.562 11.227 1 79.75 88 VAL B C 1
ATOM 1609 O O . VAL B 1 88 ? 8.141 0.644 10.898 1 79.75 88 VAL B O 1
ATOM 1612 N N . TYR B 1 89 ? 6.051 1.458 11.367 1 85.62 89 TYR B N 1
ATOM 1613 C CA . TYR B 1 89 ? 5.395 0.205 11.016 1 85.62 89 TYR B CA 1
ATOM 1614 C C . TYR B 1 89 ? 3.922 0.432 10.695 1 85.62 89 TYR B C 1
ATOM 1616 O O . TYR B 1 89 ? 3.35 1.456 11.078 1 85.62 89 TYR B O 1
ATOM 1624 N N . GLN B 1 90 ? 3.367 -0.446 9.992 1 88.62 90 GLN B N 1
ATOM 1625 C CA . GLN B 1 90 ? 1.929 -0.523 9.758 1 88.62 90 GLN B CA 1
ATOM 1626 C C . GLN B 1 90 ? 1.436 -1.965 9.836 1 88.62 90 GLN B C 1
ATOM 1628 O O . GLN B 1 90 ? 1.957 -2.846 9.148 1 88.62 90 GLN B O 1
ATOM 1633 N N . HIS B 1 91 ? 0.505 -2.176 10.734 1 88.75 91 HIS B N 1
ATOM 1634 C CA . HIS B 1 91 ? -0.196 -3.449 10.836 1 88.75 91 HIS B CA 1
ATOM 1635 C C . HIS B 1 91 ? -1.635 -3.328 10.344 1 88.75 91 HIS B C 1
ATOM 1637 O O . HIS B 1 91 ? -2.43 -2.58 10.914 1 88.75 91 HIS B O 1
ATOM 1643 N N . THR B 1 92 ? -1.916 -4.016 9.344 1 89.06 92 THR B N 1
ATOM 1644 C CA . THR B 1 92 ? -3.25 -3.955 8.758 1 89.06 92 THR B CA 1
ATOM 1645 C C . THR B 1 92 ? -3.922 -5.324 8.797 1 89.06 92 THR B C 1
ATOM 1647 O O . THR B 1 92 ? -3.328 -6.324 8.398 1 89.06 92 THR B O 1
ATOM 1650 N N . HIS B 1 93 ? -5.102 -5.367 9.297 1 87.19 93 HIS B N 1
ATOM 1651 C CA . HIS B 1 93 ? -5.961 -6.543 9.25 1 87.19 93 HIS B CA 1
ATOM 1652 C C . HIS B 1 93 ? -7.133 -6.336 8.297 1 87.19 93 HIS B C 1
ATOM 1654 O O . HIS B 1 93 ? -7.832 -5.324 8.375 1 87.19 93 HIS B O 1
ATOM 1660 N N . PHE B 1 94 ? -7.195 -7.219 7.395 1 85.06 94 PHE B N 1
ATOM 1661 C CA . PHE B 1 94 ? -8.305 -7.191 6.449 1 85.06 94 PHE B CA 1
ATOM 1662 C C . PHE B 1 94 ? -9.469 -8.047 6.949 1 85.06 94 PHE B C 1
ATOM 1664 O O . PHE B 1 94 ? -9.383 -9.273 6.941 1 85.06 94 PHE B O 1
ATOM 1671 N N . LEU B 1 95 ? -10.555 -7.414 7.312 1 80.56 95 LEU B N 1
ATOM 1672 C CA . LEU B 1 95 ? -11.633 -8.117 8.008 1 80.56 95 LEU B CA 1
ATOM 1673 C C . LEU B 1 95 ? -12.633 -8.695 7.012 1 80.56 95 LEU B C 1
ATOM 1675 O O . LEU B 1 95 ? -13.109 -9.82 7.188 1 80.56 95 LEU B O 1
ATOM 1679 N N . ARG B 1 96 ? -12.945 -7.996 5.934 1 75.5 96 ARG B N 1
ATOM 1680 C CA . ARG B 1 96 ? -13.867 -8.422 4.887 1 75.5 96 ARG B CA 1
ATOM 1681 C C . ARG B 1 96 ? -13.508 -7.793 3.547 1 75.5 96 ARG B C 1
ATOM 1683 O O . ARG B 1 96 ? -12.914 -6.715 3.502 1 75.5 96 ARG B O 1
ATOM 1690 N N . PRO B 1 97 ? -13.828 -8.594 2.5 1 71.94 97 PRO B N 1
ATOM 1691 C CA . PRO B 1 97 ? -13.602 -7.988 1.185 1 71.94 97 PRO B CA 1
ATOM 1692 C C . PRO B 1 97 ? -14.375 -6.688 0.987 1 71.94 97 PRO B C 1
ATOM 1694 O O . PRO B 1 97 ? -15.508 -6.562 1.463 1 71.94 97 PRO B O 1
ATOM 1697 N N . ALA B 1 98 ? -13.648 -5.695 0.458 1 66.81 98 ALA B N 1
ATOM 1698 C CA . ALA B 1 98 ? -14.266 -4.395 0.205 1 66.81 98 ALA B CA 1
ATOM 1699 C C . ALA B 1 98 ? -14.93 -4.363 -1.171 1 66.81 98 ALA B C 1
ATOM 1701 O O . ALA B 1 98 ? -14.242 -4.289 -2.193 1 66.81 98 ALA B O 1
ATOM 1702 N N . ALA B 1 99 ? -16.172 -4.672 -1.553 1 66.94 99 ALA B N 1
ATOM 1703 C CA . ALA B 1 99 ? -16.781 -4.809 -2.875 1 66.94 99 ALA B CA 1
ATOM 1704 C C . ALA B 1 99 ? -17.578 -3.562 -3.242 1 66.94 99 ALA B C 1
ATOM 1706 O O . ALA B 1 99 ? -17.703 -3.223 -4.422 1 66.94 99 ALA B O 1
ATOM 1707 N N . ASN B 1 100 ? -18.297 -2.984 -2.508 1 62.75 100 ASN B N 1
ATOM 1708 C CA . ASN B 1 100 ? -19.328 -2.172 -3.148 1 62.75 100 ASN B CA 1
ATOM 1709 C C . ASN B 1 100 ? -19.25 -0.716 -2.699 1 62.75 100 ASN B C 1
ATOM 1711 O O . ASN B 1 100 ? -20.062 0.111 -3.127 1 62.75 100 ASN B O 1
ATOM 1715 N N . ASP B 1 101 ? -18.344 -0.23 -1.986 1 65.81 101 ASP B N 1
ATOM 1716 C CA . ASP B 1 101 ? -18.594 1.147 -1.575 1 65.81 101 ASP B CA 1
ATOM 1717 C C . ASP B 1 101 ? -17.281 1.914 -1.395 1 65.81 101 ASP B C 1
ATOM 1719 O O . ASP B 1 101 ? -16.203 1.318 -1.396 1 65.81 101 ASP B O 1
ATOM 1723 N N . ASP B 1 102 ? -17.5 3.223 -1.649 1 75.5 102 ASP B N 1
ATOM 1724 C CA . ASP B 1 102 ? -16.422 4.094 -1.185 1 75.5 102 ASP B CA 1
ATOM 1725 C C . ASP B 1 102 ? -16 3.744 0.242 1 75.5 102 ASP B C 1
ATOM 1727 O O . ASP B 1 102 ? -16.844 3.352 1.059 1 75.5 102 ASP B O 1
ATOM 1731 N N . PHE B 1 103 ? -14.742 3.848 0.338 1 82.69 103 PHE B N 1
ATOM 1732 C CA . PHE B 1 103 ? -14.234 3.553 1.671 1 82.69 103 PHE B CA 1
ATOM 1733 C C . PHE B 1 103 ? -13.836 4.832 2.396 1 82.69 103 PHE B C 1
ATOM 1735 O O . PHE B 1 103 ? -13.172 5.695 1.823 1 82.69 103 PHE B O 1
ATOM 1742 N N . ARG B 1 104 ? -14.477 4.984 3.543 1 90 104 ARG B N 1
ATOM 1743 C CA . ARG B 1 104 ? -13.992 6.027 4.438 1 90 104 ARG B CA 1
ATOM 1744 C C . ARG B 1 104 ? -12.891 5.496 5.352 1 90 104 ARG B C 1
ATOM 1746 O O . ARG B 1 104 ? -13.078 4.488 6.035 1 90 104 ARG B O 1
ATOM 1753 N N . ILE B 1 105 ? -11.797 6.125 5.238 1 90.88 105 ILE B N 1
ATOM 1754 C CA . ILE B 1 105 ? -10.664 5.754 6.078 1 90.88 105 ILE B CA 1
ATOM 1755 C C . ILE B 1 105 ? -10.477 6.797 7.18 1 90.88 105 ILE B C 1
ATOM 1757 O O . ILE B 1 105 ? -10.328 7.988 6.895 1 90.88 105 ILE B O 1
ATOM 1761 N N . LYS B 1 106 ? -10.477 6.344 8.359 1 92.06 106 LYS B N 1
ATOM 1762 C CA . LYS B 1 106 ? -10.266 7.223 9.508 1 92.06 106 LYS B CA 1
ATOM 1763 C C . LYS B 1 106 ? -9.023 6.801 10.289 1 92.06 106 LYS B C 1
ATOM 1765 O O . LYS B 1 106 ? -8.836 5.613 10.57 1 92.06 106 LYS B O 1
ATOM 1770 N N . ALA B 1 107 ? -8.195 7.758 10.539 1 89.75 107 ALA B N 1
ATOM 1771 C CA . ALA B 1 107 ? -6.992 7.52 11.328 1 89.75 107 ALA B CA 1
ATOM 1772 C C . ALA B 1 107 ? -6.93 8.461 12.531 1 89.75 107 ALA B C 1
ATOM 1774 O O . ALA B 1 107 ? -7.219 9.648 12.414 1 89.75 107 ALA B O 1
ATOM 1775 N N . THR B 1 108 ? -6.633 7.871 13.664 1 86.94 108 THR B N 1
ATOM 1776 C CA . THR B 1 108 ? -6.469 8.641 14.898 1 86.94 108 THR B CA 1
ATOM 1777 C C . THR B 1 108 ? -5.105 8.367 15.523 1 86.94 108 THR B C 1
ATOM 1779 O O . THR B 1 108 ? -4.691 7.215 15.656 1 86.94 108 THR B O 1
ATOM 1782 N N . MET B 1 109 ? -4.516 9.461 15.781 1 80.06 109 MET B N 1
ATOM 1783 C CA . MET B 1 109 ? -3.238 9.344 16.484 1 80.06 109 MET B CA 1
ATOM 1784 C C . MET B 1 109 ? -3.455 9.125 17.969 1 80.06 109 MET B C 1
ATOM 1786 O O . MET B 1 109 ? -4.227 9.852 18.609 1 80.06 109 MET B O 1
ATOM 1790 N N . ARG B 1 110 ? -3.008 7.965 18.328 1 70.5 110 ARG B N 1
ATOM 1791 C CA . ARG B 1 110 ? -3.09 7.68 19.75 1 70.5 110 ARG B CA 1
ATOM 1792 C C . ARG B 1 110 ? -1.717 7.77 20.406 1 70.5 110 ARG B C 1
ATOM 1794 O O . ARG B 1 110 ? -0.716 7.344 19.828 1 70.5 110 ARG B O 1
ATOM 1801 N N . ARG B 1 111 ? -1.451 8.781 21.156 1 60.72 111 ARG B N 1
ATOM 1802 C CA . ARG B 1 111 ? -0.2 8.938 21.891 1 60.72 111 ARG B CA 1
ATOM 1803 C C . ARG B 1 111 ? -0.194 8.086 23.141 1 60.72 111 ARG B C 1
ATOM 1805 O O . ARG B 1 111 ? -1.163 8.086 23.906 1 60.72 111 ARG B O 1
ATOM 1812 N N . PHE B 1 112 ? 0.361 6.98 22.859 1 47.75 112 PHE B N 1
ATOM 1813 C CA . PHE B 1 112 ? 0.483 6.25 24.125 1 47.75 112 PHE B CA 1
ATOM 1814 C C . PHE B 1 112 ? 1.794 6.59 24.812 1 47.75 112 PHE B C 1
ATOM 1816 O O . PHE B 1 112 ? 2.852 6.07 24.453 1 47.75 112 PHE B O 1
ATOM 1823 N N . GLY B 1 113 ? 1.71 7.43 25.719 1 51 113 GLY B N 1
ATOM 1824 C CA . GLY B 1 113 ? 2.832 7.812 26.562 1 51 113 GLY B CA 1
ATOM 1825 C C . GLY B 1 113 ? 4.043 8.273 25.766 1 51 113 GLY B C 1
ATOM 1826 O O . GLY B 1 113 ? 3.906 9.008 24.797 1 51 113 GLY B O 1
ATOM 1827 N N . LYS B 1 114 ? 5.336 7.891 26.281 1 49.09 114 LYS B N 1
ATOM 1828 C CA . LYS B 1 114 ? 6.637 8.195 25.688 1 49.09 114 LYS B CA 1
ATOM 1829 C C . LYS B 1 114 ? 6.824 7.465 24.359 1 49.09 114 LYS B C 1
ATOM 1831 O O . LYS B 1 114 ? 7.84 7.641 23.688 1 49.09 114 LYS B O 1
ATOM 1836 N N . GLN B 1 115 ? 5.914 6.652 24 1 47.81 115 GLN B N 1
ATOM 1837 C CA . GLN B 1 115 ? 6.164 5.723 22.906 1 47.81 115 GLN B CA 1
ATOM 1838 C C . GLN B 1 115 ? 5.723 6.312 21.562 1 47.81 115 GLN B C 1
ATOM 1840 O O . GLN B 1 115 ? 5.02 7.328 21.531 1 47.81 115 GLN B O 1
ATOM 1845 N N . ALA B 1 116 ? 6.121 5.77 20.547 1 52.38 116 ALA B N 1
ATOM 1846 C CA . ALA B 1 116 ? 5.926 6.156 19.141 1 52.38 116 ALA B CA 1
ATOM 1847 C C . ALA B 1 116 ? 4.445 6.273 18.812 1 52.38 116 ALA B C 1
ATOM 1849 O O . ALA B 1 116 ? 3.637 5.445 19.234 1 52.38 116 ALA B O 1
ATOM 1850 N N . PRO B 1 117 ? 4.043 7.438 18.406 1 51.03 117 PRO B N 1
ATOM 1851 C CA . PRO B 1 117 ? 2.664 7.629 17.953 1 51.03 117 PRO B CA 1
ATOM 1852 C C . PRO B 1 117 ? 2.178 6.496 17.047 1 51.03 117 PRO B C 1
ATOM 1854 O O . PRO B 1 117 ? 2.961 5.941 16.266 1 51.03 117 PRO B O 1
ATOM 1857 N N . MET B 1 118 ? 1.002 5.676 17.547 1 56.31 118 MET B N 1
ATOM 1858 C CA . MET B 1 118 ? 0.358 4.68 16.703 1 56.31 118 MET B CA 1
ATOM 1859 C C . MET B 1 118 ? -0.968 5.203 16.156 1 56.31 118 MET B C 1
ATOM 1861 O O . MET B 1 118 ? -1.699 5.902 16.859 1 56.31 118 MET B O 1
ATOM 1865 N N . SER B 1 119 ? -1.03 5.082 14.891 1 64.62 119 SER B N 1
ATOM 1866 C CA . SER B 1 119 ? -2.318 5.406 14.289 1 64.62 119 SER B CA 1
ATOM 1867 C C . SER B 1 119 ? -3.17 4.156 14.094 1 64.62 119 SER B C 1
ATOM 1869 O O . SER B 1 119 ? -2.656 3.1 13.727 1 64.62 119 SER B O 1
ATOM 1871 N N . ILE B 1 120 ? -4.402 4.223 14.633 1 63.66 120 ILE B N 1
ATOM 1872 C CA . ILE B 1 120 ? -5.387 3.191 14.328 1 63.66 120 ILE B CA 1
ATOM 1873 C C . ILE B 1 120 ? -6.32 3.676 13.219 1 63.66 120 ILE B C 1
ATOM 1875 O O . ILE B 1 120 ? -6.793 4.816 13.25 1 63.66 120 ILE B O 1
ATOM 1879 N N . ALA B 1 121 ? -6.262 2.887 12.164 1 66.38 121 ALA B N 1
ATOM 1880 C CA . ALA B 1 121 ? -7.129 3.234 11.039 1 66.38 121 ALA B CA 1
ATOM 1881 C C . ALA B 1 121 ? -8.164 2.139 10.781 1 66.38 121 ALA B C 1
ATOM 1883 O O . ALA B 1 121 ? -7.871 0.953 10.961 1 66.38 121 ALA B O 1
ATOM 1884 N N . ALA B 1 122 ? -9.438 2.391 10.711 1 66.25 122 ALA B N 1
ATOM 1885 C CA . ALA B 1 122 ? -10.531 1.49 10.359 1 66.25 122 ALA B CA 1
ATOM 1886 C C . ALA B 1 122 ? -11.414 2.096 9.273 1 66.25 122 ALA B C 1
ATOM 1888 O O . ALA B 1 122 ? -11.516 3.318 9.156 1 66.25 122 ALA B O 1
#

Nearest PDB structures (foldseek):
  2fs2-assembly1_B  TM=8.513E-01  e=6.134E-05  Escherichia coli
  3dkz-assembly1_A  TM=8.510E-01  e=6.477E-04  Bordetella parapertussis
  1psu-assembly1_A  TM=7.551E-01  e=2.058E-04  Escherichia coli
  4zrb-assembly2_G  TM=8.167E-01  e=2.039E-03  Streptococcus pneumoniae TIGR4
  3lbe-assembly1_B  TM=8.192E-01  e=2.988E-03  Streptococcus mutans UA159

Radius of gyration: 18.06 Å; Cα contacts (8 Å, |Δi|>4): 488; chains: 2; bounding box: 38×54×44 Å

Organism: NCBI:txid2803784

Sequence (244 aa):
MTTPPEGLFPITHYTVHAAFDWVFAPSIKEMGFTDFVVREGFCSIRLPMNDRLRFFSGAVCGQALMAAIDTAASIATETTARPGKGAVYQHTHFLRPAANDDFRIKATMRRFGKQAPMSIAAMTTPPEGLFPITHYTVHAAFDWVFAPSIKEMGFTDFVVREGFCSIRLPMNDRLRFFSGAVCGQALMAAIDTAASIATETTARPGKGAVYQHTHFLRPAANDDFRIKATMRRFGKQAPMSIAA

Secondary structure (DSSP, 8-state):
--PPPTT--S--TTTHHHHHHHHS-HHHHTT--EEEEEETTEEEEEE---GGGB-TTSSBPHHHHHHHHHHHHHHHHHTSSS-----SEEEEE--S---SS-EEEEEEEE--TTS--EEEE-/--PPPTT--S--TTTHHHHHHHHS-HHHHTT--EEEEEETTEEEEEE---GGGB-TTSSBPHHHHHHHHHHHHHHHHHTSSS-----SEEEEE--S---SS-EEEEEEEE--TTS--EEEE-

Foldseek 3Di:
DPDDDPPLFLPDPVNLVVVLVVPDDPVLVVQPWDDWDADAQKIKIKRFDDPVQADPVQFGDVVNVQSVQQSRNQSSCRNHPDHAPGDPDDDDDDDDTHHDGIDMKMWGFDDDDPDHTDIDID/DPDDDPPLFLPDPVNLVVVLVVPDDPVLVVQPWDDWDADAQKIKIKRFDDPVQADPVQFGDVVNVQSVQQSRNQSSCRNHPDHAPGDPDDDDDDDDTHHDDIDMKMWGFDDDDPDHTDIDID

InterPro domains:
  IPR029069 HotDog domain superfamily [SSF54637] (15-116)